Protein AF-0000000087622793 (afdb_homodimer)

Secondary structure (DSSP, 8-state):
-PPPPHHHHHHHHHHHHHHTT-EESSSSEEEEHHHHHHHHHHHSHHHHHH-S-HHHHHHHHHHHHH-S-SEE-HHHHHHHHHHHHHHH-GGG--/-PPPPHHHHHHHHHHHHHHTT-EESSSSEEEEHHHHHHHHHHHSHHHHHH-S-HHHHHHHHHHHHH-S-SEE-HHHHHHHHHHHHHHH-HHHH-

InterPro domains:
  IPR011992 EF-hand domain pair [SSF47473] (4-91)

Nearest PDB structures (foldseek):
  2wcb-assembly1_B  TM=7.790E-01  e=4.609E-05  Homo sapiens
  1b4c-assembly1_B  TM=7.983E-01  e=2.068E-04  Rattus norvegicus
  2lhl-assembly1_B  TM=7.958E-01  e=7.227E-04  Homo sapiens
  2rgi-assembly1_B  TM=7.782E-01  e=3.046E-03  Homo sapiens
  1nsh-assembly1_B  TM=6.934E-01  e=1.847E-03  Oryctolagus cuniculus

pLDDT: mean 91.22, std 9.71, range [45.41, 98.5]

Structure (mmCIF, N/CA/C/O backbone):
data_AF-0000000087622793-model_v1
#
loop_
_entity.id
_entity.type
_entity.pdbx_description
1 polymer 'Protein S100-A12-like'
#
loop_
_atom_site.group_PDB
_atom_site.id
_atom_site.type_symbol
_atom_site.label_atom_id
_atom_site.label_alt_id
_atom_site.label_comp_id
_atom_site.label_asym_id
_atom_site.label_entity_id
_atom_site.label_seq_id
_atom_site.pdbx_PDB_ins_code
_atom_site.Cartn_x
_atom_site.Cartn_y
_atom_site.Cartn_z
_atom_site.occupancy
_atom_site.B_iso_or_equiv
_atom_site.auth_seq_id
_atom_site.auth_comp_id
_atom_site.auth_asym_id
_atom_site.auth_atom_id
_atom_site.pdbx_PDB_model_num
ATOM 1 N N . MET A 1 1 ? 22.969 -1.517 7.645 1 46.41 1 MET A N 1
ATOM 2 C CA . MET A 1 1 ? 21.562 -1.281 7.336 1 46.41 1 MET A CA 1
ATOM 3 C C . MET A 1 1 ? 20.844 -0.69 8.539 1 46.41 1 MET A C 1
ATOM 5 O O . MET A 1 1 ? 20.953 -1.205 9.648 1 46.41 1 MET A O 1
ATOM 9 N N . GLY A 1 2 ? 20.656 0.654 8.625 1 65.75 2 GLY A N 1
ATOM 10 C CA . GLY A 1 2 ? 20.109 1.273 9.82 1 65.75 2 GLY A CA 1
ATOM 11 C C . GLY A 1 2 ? 18.859 0.6 10.328 1 65.75 2 GLY A C 1
ATOM 12 O O . GLY A 1 2 ? 18.281 -0.254 9.648 1 65.75 2 GLY A O 1
ATOM 13 N N . GLU A 1 3 ? 18.484 0.708 11.516 1 88.62 3 GLU A N 1
ATOM 14 C CA . GLU A 1 3 ? 17.281 0.131 12.109 1 88.62 3 GLU A CA 1
ATOM 15 C C . GLU A 1 3 ? 16.031 0.506 11.312 1 88.62 3 GLU A C 1
ATOM 17 O O . GLU A 1 3 ? 15.898 1.648 10.875 1 88.62 3 GLU A O 1
ATOM 22 N N . MET A 1 4 ? 15.312 -0.538 10.891 1 93.12 4 MET A N 1
ATOM 23 C CA . MET A 1 4 ? 14.078 -0.292 10.148 1 93.12 4 MET A CA 1
ATOM 24 C C . MET A 1 4 ? 13.094 0.509 10.984 1 93.12 4 MET A C 1
ATOM 26 O O . MET A 1 4 ? 12.938 0.26 12.18 1 93.12 4 MET A O 1
ATOM 30 N N . SER A 1 5 ? 12.508 1.558 10.383 1 96.62 5 SER A N 1
ATOM 31 C CA . SER A 1 5 ? 11.422 2.293 11.016 1 96.62 5 SER A CA 1
ATOM 32 C C . SER A 1 5 ? 10.18 1.424 11.156 1 96.62 5 SER A C 1
ATOM 34 O O . SER A 1 5 ? 10.102 0.338 10.578 1 96.62 5 SER A O 1
ATOM 36 N N . LYS A 1 6 ? 9.188 1.899 11.945 1 96.94 6 LYS A N 1
ATOM 37 C CA . LYS A 1 6 ? 7.914 1.193 12.07 1 96.94 6 LYS A CA 1
ATOM 38 C C . LYS A 1 6 ? 7.238 1.034 10.711 1 96.94 6 LYS A C 1
ATOM 40 O O . LYS A 1 6 ? 6.656 -0.013 10.422 1 96.94 6 LYS A O 1
ATOM 45 N N . LEU A 1 7 ? 7.375 2.053 9.883 1 98.19 7 LEU A N 1
ATOM 46 C CA . LEU A 1 7 ? 6.766 2.023 8.555 1 98.19 7 LEU A CA 1
ATOM 47 C C . LEU A 1 7 ? 7.449 0.989 7.668 1 98.19 7 LEU A C 1
ATOM 49 O O . LEU A 1 7 ? 6.777 0.188 7.012 1 98.19 7 LEU A O 1
ATOM 53 N N . GLU A 1 8 ? 8.727 0.904 7.676 1 97.62 8 GLU A N 1
ATOM 54 C CA . GLU A 1 8 ? 9.461 -0.097 6.91 1 97.62 8 GLU A CA 1
ATOM 55 C C . GLU A 1 8 ? 9.109 -1.51 7.367 1 97.62 8 GLU A C 1
ATOM 57 O O . GLU A 1 8 ? 8.906 -2.404 6.543 1 97.62 8 GLU A O 1
ATOM 62 N N . LYS A 1 9 ? 8.969 -1.671 8.641 1 97.75 9 LYS A N 1
ATOM 63 C CA . LYS A 1 9 ? 8.641 -2.99 9.172 1 97.75 9 LYS A CA 1
ATOM 64 C C . LYS A 1 9 ? 7.25 -3.436 8.742 1 97.75 9 LYS A C 1
ATOM 66 O O . LYS A 1 9 ? 7.051 -4.594 8.375 1 97.75 9 LYS A O 1
ATOM 71 N N . ALA A 1 10 ? 6.312 -2.531 8.836 1 98.06 10 ALA A N 1
ATOM 72 C CA . ALA A 1 10 ? 4.945 -2.854 8.43 1 98.06 10 ALA A CA 1
ATOM 73 C C . ALA A 1 10 ? 4.887 -3.225 6.953 1 98.06 10 ALA A C 1
ATOM 75 O O . ALA A 1 10 ? 4.246 -4.211 6.582 1 98.06 10 ALA A O 1
ATOM 76 N N . MET A 1 11 ? 5.629 -2.492 6.098 1 98.5 11 MET A N 1
ATOM 77 C CA . MET A 1 11 ? 5.605 -2.756 4.66 1 98.5 11 MET A CA 1
ATOM 78 C C . MET A 1 11 ? 6.402 -4.012 4.324 1 98.5 11 MET A C 1
ATOM 80 O O . MET A 1 11 ? 6.062 -4.734 3.387 1 98.5 11 MET A O 1
ATOM 84 N N . GLU A 1 12 ? 7.438 -4.301 5.102 1 97.69 12 GLU A N 1
ATOM 85 C CA . GLU A 1 12 ? 8.156 -5.559 4.926 1 97.69 12 GLU A CA 1
ATOM 86 C C . GLU A 1 12 ? 7.254 -6.758 5.191 1 97.69 12 GLU A C 1
ATOM 88 O O . GLU A 1 12 ? 7.359 -7.785 4.516 1 97.69 12 GLU A O 1
ATOM 93 N N . GLU A 1 13 ? 6.418 -6.629 6.188 1 98.06 13 GLU A N 1
ATOM 94 C CA . GLU A 1 13 ? 5.465 -7.703 6.453 1 98.06 13 GLU A CA 1
ATOM 95 C C . GLU A 1 13 ? 4.52 -7.906 5.273 1 98.06 13 GLU A C 1
ATOM 97 O O . GLU A 1 13 ? 4.211 -9.039 4.906 1 98.06 13 GLU A O 1
ATOM 102 N N . VAL A 1 14 ? 4.016 -6.828 4.664 1 98.25 14 VAL A N 1
ATOM 103 C CA . VAL A 1 14 ? 3.166 -6.914 3.479 1 98.25 14 VAL A CA 1
ATOM 104 C C . VAL A 1 14 ? 3.926 -7.602 2.348 1 98.25 14 VAL A C 1
ATOM 106 O O . VAL A 1 14 ? 3.385 -8.484 1.678 1 98.25 14 VAL A O 1
ATOM 109 N N . LEU A 1 15 ? 5.195 -7.277 2.174 1 97.44 15 LEU A N 1
ATOM 110 C CA . LEU A 1 15 ? 6.02 -7.91 1.151 1 97.44 15 LEU A CA 1
ATOM 111 C C . LEU A 1 15 ? 6.191 -9.398 1.436 1 97.44 15 LEU A C 1
ATOM 113 O O . LEU A 1 15 ? 6.141 -10.219 0.517 1 97.44 15 LEU A O 1
ATOM 117 N N . ASP A 1 16 ? 6.406 -9.727 2.691 1 96.75 16 ASP A N 1
ATOM 118 C CA . ASP A 1 16 ? 6.602 -11.125 3.061 1 96.75 16 ASP A CA 1
ATOM 119 C C . ASP A 1 16 ? 5.367 -11.961 2.729 1 96.75 16 ASP A C 1
ATOM 121 O O . ASP A 1 16 ? 5.484 -13.109 2.295 1 96.75 16 ASP A O 1
ATOM 125 N N . ILE A 1 17 ? 4.238 -11.422 2.918 1 97.31 17 ILE A N 1
ATOM 126 C CA . ILE A 1 17 ? 2.996 -12.109 2.59 1 97.31 17 ILE A CA 1
ATOM 127 C C . ILE A 1 17 ? 2.896 -12.297 1.077 1 97.31 17 ILE A C 1
ATOM 129 O O . ILE A 1 17 ? 2.523 -13.375 0.605 1 97.31 17 ILE A O 1
ATOM 133 N N . PHE A 1 18 ? 3.207 -11.266 0.292 1 96.31 18 PHE A N 1
ATOM 134 C CA . PHE A 1 18 ? 3.238 -11.352 -1.163 1 96.31 18 PHE A CA 1
ATOM 135 C C . PHE A 1 18 ? 4.223 -12.414 -1.626 1 96.31 18 PHE A C 1
ATOM 137 O O . PHE A 1 18 ? 3.91 -13.219 -2.508 1 96.31 18 PHE A O 1
ATOM 144 N N . LYS A 1 19 ? 5.43 -12.477 -0.987 1 94.06 19 LYS A N 1
ATOM 145 C CA . LYS A 1 19 ? 6.488 -13.414 -1.358 1 94.06 19 LYS A CA 1
ATOM 146 C C . LYS A 1 19 ? 6.012 -14.859 -1.23 1 94.06 19 LYS A C 1
ATOM 148 O O . LYS A 1 19 ? 6.414 -15.719 -2.016 1 94.06 19 LYS A O 1
ATOM 153 N N . GLN A 1 20 ? 5.176 -15.062 -0.311 1 94.56 20 GLN A N 1
ATOM 154 C CA . GLN A 1 20 ? 4.688 -16.406 -0.056 1 94.56 20 GLN A CA 1
ATOM 155 C C . GLN A 1 20 ? 3.734 -16.875 -1.156 1 94.56 20 GLN A C 1
ATOM 157 O O . GLN A 1 20 ? 3.439 -18.062 -1.273 1 94.56 20 GLN A O 1
ATOM 162 N N . LYS A 1 21 ? 3.307 -15.906 -1.865 1 92.69 21 LYS A N 1
ATOM 163 C CA . LYS A 1 21 ? 2.279 -16.219 -2.854 1 92.69 21 LYS A CA 1
ATOM 164 C C . LYS A 1 21 ? 2.771 -15.93 -4.27 1 92.69 21 LYS A C 1
ATOM 166 O O . LYS A 1 21 ? 1.987 -15.945 -5.219 1 92.69 21 LYS A O 1
ATOM 171 N N . VAL A 1 22 ? 3.969 -15.578 -4.434 1 87.31 22 VAL A N 1
ATOM 172 C CA . VAL A 1 22 ? 4.543 -15.172 -5.715 1 87.31 22 VAL A CA 1
ATOM 173 C C . VAL A 1 22 ? 4.637 -16.375 -6.645 1 87.31 22 VAL A C 1
ATOM 175 O O . VAL A 1 22 ? 4.906 -17.5 -6.195 1 87.31 22 VAL A O 1
ATOM 178 N N . TYR A 1 23 ? 4.234 -16.094 -7.781 1 79.62 23 TYR A N 1
ATOM 179 C CA . TYR A 1 23 ? 4.344 -16.984 -8.922 1 79.62 23 TYR A CA 1
ATOM 180 C C . TYR A 1 23 ? 5.121 -16.328 -10.062 1 79.62 23 TYR A C 1
ATOM 182 O O . TYR A 1 23 ? 5.004 -15.125 -10.289 1 79.62 23 TYR A O 1
ATOM 190 N N . THR A 1 24 ? 6.168 -17 -10.508 1 71.81 24 THR A N 1
ATOM 191 C CA . THR A 1 24 ? 6.918 -16.391 -11.602 1 71.81 24 THR A CA 1
ATOM 192 C C . THR A 1 24 ? 6.148 -16.516 -12.914 1 71.81 24 THR A C 1
ATOM 194 O O . THR A 1 24 ? 5.891 -17.625 -13.391 1 71.81 24 THR A O 1
ATOM 197 N N . CYS A 1 25 ? 5.449 -15.383 -13.383 1 67.81 25 CYS A N 1
ATOM 198 C CA . CYS A 1 25 ? 4.762 -15.367 -14.672 1 67.81 25 CYS A CA 1
ATOM 199 C C . CYS A 1 25 ? 5.688 -14.859 -15.773 1 67.81 25 CYS A C 1
ATOM 201 O O . CYS A 1 25 ? 5.75 -15.445 -16.859 1 67.81 25 CYS A O 1
ATOM 203 N N . THR A 1 26 ? 6.242 -13.695 -15.734 1 62.41 26 THR A N 1
ATOM 204 C CA . THR A 1 26 ? 7.051 -13.055 -16.766 1 62.41 26 THR A CA 1
ATOM 205 C C . THR A 1 26 ? 8.406 -12.633 -16.203 1 62.41 26 THR A C 1
ATOM 207 O O . THR A 1 26 ? 8.859 -11.508 -16.438 1 62.41 26 THR A O 1
ATOM 210 N N . GLN A 1 27 ? 9.016 -13.492 -15.578 1 65 27 GLN A N 1
ATOM 211 C CA . GLN A 1 27 ? 10.367 -13.242 -15.086 1 65 27 GLN A CA 1
ATOM 212 C C . GLN A 1 27 ? 10.352 -12.25 -13.93 1 65 27 GLN A C 1
ATOM 214 O O . GLN A 1 27 ? 11.375 -12.031 -13.273 1 65 27 GLN A O 1
ATOM 219 N N . SER A 1 28 ? 9.266 -11.672 -13.828 1 74.38 28 SER A N 1
ATOM 220 C CA . SER A 1 28 ? 9.164 -10.781 -12.68 1 74.38 28 SER A CA 1
ATOM 221 C C . SER A 1 28 ? 8.391 -11.43 -11.539 1 74.38 28 SER A C 1
ATOM 223 O O . SER A 1 28 ? 7.648 -12.391 -11.75 1 74.38 28 SER A O 1
ATOM 225 N N . LYS A 1 29 ? 8.672 -11.031 -10.367 1 84.88 29 LYS A N 1
ATOM 226 C CA . LYS A 1 29 ? 7.953 -11.516 -9.188 1 84.88 29 LYS A CA 1
ATOM 227 C C . LYS A 1 29 ? 6.504 -11.031 -9.203 1 84.88 29 LYS A C 1
ATOM 229 O O . LYS A 1 29 ? 6.238 -9.836 -9.07 1 84.88 29 LYS A O 1
ATOM 234 N N . THR A 1 30 ? 5.68 -11.969 -9.57 1 91.38 30 THR A N 1
ATOM 235 C CA . THR A 1 30 ? 4.258 -11.648 -9.664 1 91.38 30 THR A CA 1
ATOM 236 C C . THR A 1 30 ? 3.416 -12.688 -8.938 1 91.38 30 THR A C 1
ATOM 238 O O . THR A 1 30 ? 3.945 -13.672 -8.422 1 91.38 30 THR A O 1
ATOM 241 N N . MET A 1 31 ? 2.139 -12.367 -8.75 1 93 31 MET A N 1
ATOM 242 C CA . MET A 1 31 ? 1.102 -13.242 -8.219 1 93 31 MET A CA 1
ATOM 243 C C . MET A 1 31 ? -0.006 -13.461 -9.242 1 93 31 MET A C 1
ATOM 245 O O . MET A 1 31 ? -0.361 -12.547 -9.984 1 93 31 MET A O 1
ATOM 249 N N . ARG A 1 32 ? -0.471 -14.742 -9.289 1 92.62 32 ARG A N 1
ATOM 250 C CA . ARG A 1 32 ? -1.607 -14.992 -10.172 1 92.62 32 ARG A CA 1
ATOM 251 C C . ARG A 1 32 ? -2.85 -14.25 -9.688 1 92.62 32 ARG A C 1
ATOM 253 O O . ARG A 1 32 ? -3.092 -14.164 -8.484 1 92.62 32 ARG A O 1
ATOM 260 N N . LYS A 1 33 ? -3.58 -13.914 -10.656 1 93.5 33 LYS A N 1
ATOM 261 C CA . LYS A 1 33 ? -4.805 -13.172 -10.375 1 93.5 33 LYS A CA 1
ATOM 262 C C . LYS A 1 33 ? -5.738 -13.984 -9.477 1 93.5 33 LYS A C 1
ATOM 264 O O . LYS A 1 33 ? -6.375 -13.43 -8.578 1 93.5 33 LYS A O 1
ATOM 269 N N . LYS A 1 34 ? -5.875 -15.258 -9.711 1 93.06 34 LYS A N 1
ATOM 270 C CA . LYS A 1 34 ? -6.73 -16.109 -8.898 1 93.06 34 LYS A CA 1
ATOM 271 C C . LYS A 1 34 ? -6.277 -16.125 -7.438 1 93.06 34 LYS A C 1
ATOM 273 O O . LYS A 1 34 ? -7.109 -16.125 -6.527 1 93.06 34 LYS A O 1
ATOM 278 N N . GLU A 1 35 ? -4.996 -16.125 -7.238 1 94.94 35 GLU A N 1
ATOM 279 C CA . GLU A 1 35 ? -4.449 -16.062 -5.887 1 94.94 35 GLU A CA 1
ATOM 280 C C . GLU A 1 35 ? -4.75 -14.727 -5.227 1 94.94 35 GLU A C 1
ATOM 282 O O . GLU A 1 35 ? -5.047 -14.664 -4.031 1 94.94 35 GLU A O 1
ATOM 287 N N . LEU A 1 36 ? -4.641 -13.609 -5.988 1 96.12 36 LEU A N 1
ATOM 288 C CA . LEU A 1 36 ? -5.02 -12.305 -5.461 1 96.12 36 LEU A CA 1
ATOM 289 C C . LEU A 1 36 ? -6.492 -12.289 -5.055 1 96.12 36 LEU A C 1
ATOM 291 O O . LEU A 1 36 ? -6.832 -11.844 -3.959 1 96.12 36 LEU A O 1
ATOM 295 N N . ASP A 1 37 ? -7.324 -12.828 -5.879 1 95.56 37 ASP A N 1
ATOM 296 C CA . ASP A 1 37 ? -8.75 -12.883 -5.59 1 95.56 37 ASP A CA 1
ATOM 297 C C . ASP A 1 37 ? -9.023 -13.633 -4.285 1 95.56 37 ASP A C 1
ATOM 299 O O . ASP A 1 37 ? -9.758 -13.141 -3.426 1 95.56 37 ASP A O 1
ATOM 303 N N . ARG A 1 38 ? -8.398 -14.75 -4.141 1 95.5 38 ARG A N 1
ATOM 304 C CA . ARG A 1 38 ? -8.531 -15.531 -2.916 1 95.5 38 ARG A CA 1
ATOM 305 C C . ARG A 1 38 ? -8.039 -14.75 -1.705 1 95.5 38 ARG A C 1
ATOM 307 O O . ARG A 1 38 ? -8.695 -14.727 -0.664 1 95.5 38 ARG A O 1
ATOM 314 N N . THR A 1 39 ? -6.891 -14.086 -1.837 1 96.94 39 THR A N 1
ATOM 315 C CA . THR A 1 39 ? -6.309 -13.305 -0.753 1 96.94 39 THR A CA 1
ATOM 316 C C . THR A 1 39 ? -7.25 -12.188 -0.329 1 96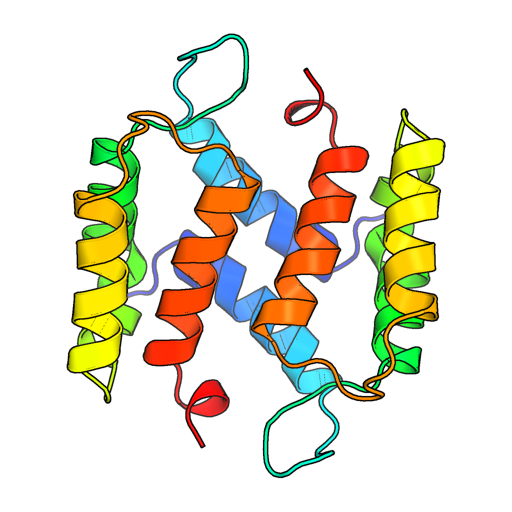.94 39 THR A C 1
ATOM 318 O O . THR A 1 39 ? -7.531 -12.016 0.86 1 96.94 39 THR A O 1
ATOM 321 N N . LEU A 1 40 ? -7.848 -11.453 -1.299 1 96.81 40 LEU A N 1
ATOM 322 C CA . LEU A 1 40 ? -8.75 -10.344 -0.999 1 96.81 40 LEU A CA 1
ATOM 323 C C . LEU A 1 40 ? -10.008 -10.844 -0.302 1 96.81 40 LEU A C 1
ATOM 325 O O . LEU A 1 40 ? -10.445 -10.258 0.692 1 96.81 40 LEU A O 1
ATOM 329 N N . ARG A 1 41 ? -10.508 -11.938 -0.699 1 95.31 41 ARG A N 1
ATOM 330 C CA . ARG A 1 41 ? -11.789 -12.43 -0.203 1 95.31 41 ARG A CA 1
ATOM 331 C C . ARG A 1 41 ? -11.625 -13.164 1.123 1 95.31 41 ARG A C 1
ATOM 333 O O . ARG A 1 41 ? -12.477 -13.07 2.004 1 95.31 41 ARG A O 1
ATOM 340 N N . GLU A 1 42 ? -10.484 -13.805 1.255 1 95.5 42 GLU A N 1
ATOM 341 C CA . GLU A 1 42 ? -10.328 -14.633 2.447 1 95.5 42 GLU A CA 1
ATOM 342 C C . GLU A 1 42 ? -9.555 -13.891 3.535 1 95.5 42 GLU A C 1
ATOM 344 O O . GLU A 1 42 ? -9.844 -14.055 4.723 1 95.5 42 GLU A O 1
ATOM 349 N N . GLU A 1 43 ? -8.602 -13.094 3.162 1 96.38 43 GLU A N 1
ATOM 350 C CA . GLU A 1 43 ? -7.727 -12.469 4.156 1 96.38 43 GLU A CA 1
ATOM 351 C C . GLU A 1 43 ? -8.164 -11.047 4.461 1 96.38 43 GLU A C 1
ATOM 353 O O . GLU A 1 43 ? -7.777 -10.477 5.488 1 96.38 43 GLU A O 1
ATOM 358 N N . LEU A 1 44 ? -8.969 -10.445 3.588 1 97 44 LEU A N 1
ATOM 359 C CA . LEU A 1 44 ? -9.445 -9.094 3.846 1 97 44 LEU A CA 1
ATOM 360 C C . LEU A 1 44 ? -10.961 -9.078 4.027 1 97 44 LEU A C 1
ATOM 362 O O . LEU A 1 44 ? -11.633 -8.125 3.623 1 97 44 LEU A O 1
ATOM 366 N N . ASP A 1 45 ? -11.477 -10.109 4.574 1 93.75 45 ASP A N 1
ATOM 367 C CA . ASP A 1 45 ? -12.914 -10.297 4.719 1 93.75 45 ASP A CA 1
ATOM 368 C C . ASP A 1 45 ? -13.516 -9.227 5.625 1 93.75 45 ASP A C 1
ATOM 370 O O . ASP A 1 45 ? -14.633 -8.758 5.387 1 93.75 45 ASP A O 1
ATOM 374 N N . ASN A 1 46 ? -12.836 -8.812 6.668 1 94.69 46 ASN A N 1
ATOM 375 C CA . ASN A 1 46 ? -13.336 -7.766 7.547 1 94.69 46 ASN A CA 1
ATOM 376 C C . ASN A 1 46 ? -13.594 -6.469 6.785 1 94.69 46 ASN A C 1
ATOM 378 O O . ASN A 1 46 ? -14.633 -5.832 6.969 1 94.69 46 ASN A O 1
ATOM 382 N N . TRP A 1 47 ? -12.695 -6.121 5.914 1 95.62 47 TRP A N 1
ATOM 383 C CA . TRP A 1 47 ? -12.852 -4.895 5.141 1 95.62 47 TRP A CA 1
ATOM 384 C C . TRP A 1 47 ? -13.953 -5.051 4.098 1 95.62 47 TRP A C 1
ATOM 386 O O . TRP A 1 47 ? -14.727 -4.117 3.857 1 95.62 47 TRP A O 1
ATOM 396 N N . LEU A 1 48 ? -14 -6.195 3.477 1 94.69 48 LEU A N 1
ATOM 397 C CA . LEU A 1 48 ? -15.016 -6.469 2.469 1 94.69 48 LEU A CA 1
ATOM 398 C C . LEU A 1 48 ? -16.422 -6.375 3.07 1 94.69 48 LEU A C 1
ATOM 400 O O . LEU A 1 48 ? -17.312 -5.777 2.475 1 94.69 48 LEU A O 1
ATOM 404 N N . GLN A 1 49 ? -16.594 -6.824 4.215 1 93.69 49 GLN A N 1
ATOM 405 C CA . GLN A 1 49 ? -17.891 -6.883 4.863 1 93.69 49 GLN A CA 1
ATOM 406 C C . GLN A 1 49 ? -18.297 -5.52 5.426 1 93.69 49 GLN A C 1
ATOM 408 O O . GLN A 1 49 ? -19.484 -5.199 5.516 1 93.69 49 GLN A O 1
ATOM 413 N N . ASN A 1 50 ? -17.312 -4.75 5.707 1 93.19 50 ASN A N 1
ATOM 414 C CA . ASN A 1 50 ? -17.594 -3.465 6.34 1 93.19 50 ASN A CA 1
ATOM 415 C C . ASN A 1 50 ? -17.609 -2.332 5.316 1 93.19 50 ASN A C 1
ATOM 417 O O . ASN A 1 50 ? -17.734 -1.163 5.684 1 93.19 50 ASN A O 1
ATOM 421 N N . CYS A 1 51 ? -17.422 -2.65 4.09 1 93.88 51 CYS A N 1
ATOM 422 C CA . CYS A 1 51 ? -17.516 -1.625 3.057 1 93.88 51 CYS A CA 1
ATOM 423 C C . CYS A 1 51 ? -18.938 -1.093 2.943 1 93.88 51 CYS A C 1
ATOM 425 O O . CYS A 1 51 ? -19.844 -1.83 2.574 1 93.88 51 CYS A O 1
ATOM 427 N N . LYS A 1 52 ? -19.109 0.155 3.225 1 91.31 52 LYS A N 1
ATOM 428 C CA . LYS A 1 52 ? -20.438 0.767 3.188 1 91.31 52 LYS A CA 1
ATOM 429 C C . LYS A 1 52 ? -20.906 0.985 1.75 1 91.31 52 LYS A C 1
ATOM 431 O O . LYS A 1 52 ? -22.094 0.881 1.456 1 91.31 52 LYS A O 1
ATOM 436 N N . ASP A 1 53 ? -20 1.37 0.925 1 93.31 53 ASP A N 1
ATOM 437 C CA . ASP A 1 53 ? -20.297 1.557 -0.493 1 93.31 53 ASP A CA 1
ATOM 438 C C . ASP A 1 53 ? -20.125 0.249 -1.265 1 93.31 53 ASP A C 1
ATOM 440 O O . ASP A 1 53 ? -19.078 -0.003 -1.849 1 93.31 53 ASP A O 1
ATOM 444 N N . LYS A 1 54 ? -21.203 -0.478 -1.291 1 92.88 54 LYS A N 1
ATOM 445 C CA . LYS A 1 54 ? -21.172 -1.798 -1.914 1 92.88 54 LYS A CA 1
ATOM 446 C C . LYS A 1 54 ? -20.844 -1.694 -3.4 1 92.88 54 LYS A C 1
ATOM 448 O O . LYS A 1 54 ? -20.203 -2.588 -3.969 1 92.88 54 LYS A O 1
ATOM 453 N N . THR A 1 55 ? -21.266 -0.646 -4.004 1 95.69 55 THR A N 1
ATOM 454 C CA . THR A 1 55 ? -20.953 -0.426 -5.414 1 95.69 55 THR A CA 1
ATOM 455 C C . THR A 1 55 ? -19.453 -0.28 -5.625 1 95.69 55 THR A C 1
ATOM 457 O O . THR A 1 55 ? -18.891 -0.871 -6.551 1 95.69 55 THR A O 1
ATOM 460 N N . LYS A 1 56 ? -18.828 0.479 -4.777 1 94.25 56 LYS A N 1
ATOM 461 C CA . LYS A 1 56 ? -17.375 0.635 -4.852 1 94.25 56 LYS A CA 1
ATOM 462 C C . LYS A 1 56 ? -16.672 -0.701 -4.645 1 94.25 56 LYS A C 1
ATOM 464 O O . LYS A 1 56 ? -15.742 -1.041 -5.383 1 94.25 56 LYS A O 1
ATOM 469 N N . ARG A 1 57 ? -17.094 -1.38 -3.621 1 96.12 57 ARG A N 1
ATOM 470 C CA . ARG A 1 57 ? -16.547 -2.703 -3.342 1 96.12 57 ARG A CA 1
ATOM 471 C C . ARG A 1 57 ? -16.641 -3.605 -4.57 1 96.12 57 ARG A C 1
ATOM 473 O O . ARG A 1 57 ? -15.641 -4.195 -4.992 1 96.12 57 ARG A O 1
ATOM 480 N N . ASP A 1 58 ? -17.891 -3.688 -5.152 1 95.81 58 ASP A N 1
ATOM 481 C CA . ASP A 1 58 ? -18.125 -4.559 -6.301 1 95.81 58 ASP A CA 1
ATOM 482 C C . ASP A 1 58 ? -17.281 -4.117 -7.5 1 95.81 58 ASP A C 1
ATOM 484 O O . ASP A 1 58 ? -16.812 -4.953 -8.281 1 95.81 58 ASP A O 1
ATOM 488 N N . ASN A 1 59 ? -17.062 -2.852 -7.652 1 96.75 59 ASN A N 1
ATOM 489 C CA . ASN A 1 59 ? -16.234 -2.328 -8.734 1 96.75 59 ASN A CA 1
ATOM 490 C C . ASN A 1 59 ? -14.773 -2.758 -8.594 1 96.75 59 ASN A C 1
ATOM 492 O O . ASN A 1 59 ? -14.125 -3.113 -9.578 1 96.75 59 ASN A O 1
ATOM 496 N N . ILE A 1 60 ? -14.258 -2.691 -7.391 1 96.44 60 ILE A N 1
ATOM 497 C CA . ILE A 1 60 ? -12.883 -3.121 -7.148 1 96.44 60 ILE A CA 1
ATOM 498 C C . ILE A 1 60 ? -12.719 -4.582 -7.566 1 96.44 60 ILE A C 1
ATOM 500 O O . ILE A 1 60 ? -11.766 -4.93 -8.273 1 96.44 60 ILE A O 1
ATOM 504 N N . LEU A 1 61 ? -13.656 -5.422 -7.172 1 95.44 61 LEU A N 1
ATOM 505 C CA . LEU A 1 61 ? -13.586 -6.852 -7.457 1 95.44 61 LEU A CA 1
ATOM 506 C C . LEU A 1 61 ? -13.812 -7.121 -8.945 1 95.44 61 LEU A C 1
ATOM 508 O O . LEU A 1 61 ? -13.164 -7.996 -9.523 1 95.44 61 LEU A O 1
ATOM 512 N N . ARG A 1 62 ? -14.664 -6.344 -9.555 1 95.62 62 ARG A N 1
ATOM 513 C CA . ARG A 1 62 ? -14.922 -6.484 -10.984 1 95.62 62 ARG A CA 1
ATOM 514 C C . ARG A 1 62 ? -13.688 -6.094 -11.805 1 95.62 62 ARG A C 1
ATOM 516 O O . ARG A 1 62 ? -13.359 -6.758 -12.789 1 95.62 62 ARG A O 1
ATOM 523 N N . GLU A 1 63 ? -13.07 -4.977 -11.375 1 95.31 63 GLU A N 1
ATOM 524 C CA . GLU A 1 63 ? -11.844 -4.551 -12.039 1 95.31 63 GLU A CA 1
ATOM 525 C C . GLU A 1 63 ? -10.789 -5.652 -12.016 1 95.31 63 GLU A C 1
ATOM 527 O O . GLU A 1 63 ? -10.078 -5.863 -13 1 95.31 63 GLU A O 1
ATOM 532 N N . LEU A 1 64 ? -10.75 -6.297 -10.875 1 93.31 64 LEU A N 1
ATOM 533 C CA . LEU A 1 64 ? -9.836 -7.426 -10.781 1 93.31 64 LEU A CA 1
ATOM 534 C C . LEU A 1 64 ? -10.234 -8.539 -11.742 1 93.31 64 LEU A C 1
ATOM 536 O O . LEU A 1 64 ? -9.406 -9.039 -12.5 1 93.31 64 LEU A O 1
ATOM 540 N N . ASP A 1 65 ? -11.477 -8.836 -11.797 1 91.56 65 ASP A N 1
ATOM 541 C CA . ASP A 1 65 ? -12 -9.898 -12.648 1 91.56 65 ASP A CA 1
ATOM 542 C C . ASP A 1 65 ? -11.789 -9.562 -14.125 1 91.56 65 ASP A C 1
ATOM 544 O O . ASP A 1 65 ? -11.508 -10.445 -14.938 1 91.56 65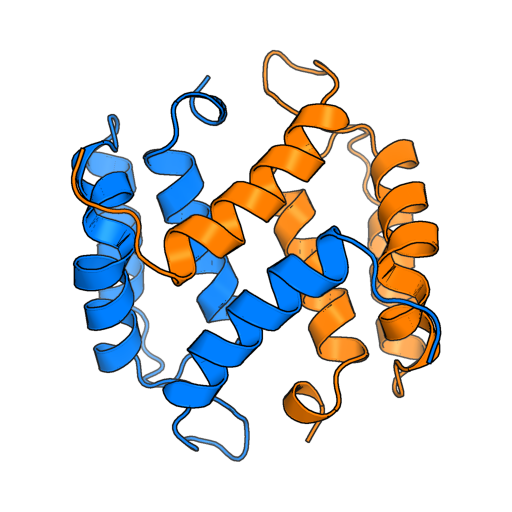 ASP A O 1
ATOM 548 N N . GLU A 1 66 ? -11.852 -8.367 -14.453 1 93.06 66 GLU A N 1
ATOM 549 C CA . GLU A 1 66 ? -11.828 -7.938 -15.852 1 93.06 66 GLU A CA 1
ATOM 550 C C . GLU A 1 66 ? -10.406 -7.637 -16.312 1 93.06 66 GLU A C 1
ATOM 552 O O . GLU A 1 66 ? -10.156 -7.441 -17.5 1 93.06 66 GLU A O 1
ATOM 557 N N . ASN A 1 67 ? -9.477 -7.562 -15.359 1 88.12 67 ASN A N 1
ATOM 558 C CA . ASN A 1 67 ? -8.086 -7.336 -15.742 1 88.12 67 ASN A CA 1
ATOM 559 C C . ASN A 1 67 ? -7.574 -8.422 -16.688 1 88.12 67 ASN A C 1
ATOM 561 O O . ASN A 1 67 ? -7.648 -9.609 -16.359 1 88.12 67 ASN A O 1
ATOM 565 N N . PRO A 1 68 ? -7.059 -8.039 -17.812 1 85.38 68 PRO A N 1
ATOM 566 C CA . PRO A 1 68 ? -6.676 -9.039 -18.797 1 85.38 68 PRO A CA 1
ATOM 567 C C . PRO A 1 68 ? -5.367 -9.75 -18.453 1 85.38 68 PRO A C 1
ATOM 569 O O . PRO A 1 68 ? -5.043 -10.781 -19.047 1 85.38 68 PRO A O 1
ATOM 572 N N . HIS A 1 69 ? -4.531 -9.195 -17.594 1 82.88 69 HIS A N 1
ATOM 573 C CA . HIS A 1 69 ? -3.266 -9.797 -17.172 1 82.88 69 HIS A CA 1
ATOM 574 C C . HIS A 1 69 ? -3.473 -10.789 -16.047 1 82.88 69 HIS A C 1
ATOM 576 O O . HIS A 1 69 ? -4.102 -10.461 -15.031 1 82.88 69 HIS A O 1
ATOM 582 N N . ASP A 1 70 ? -2.928 -11.93 -16.281 1 86.44 70 ASP A N 1
ATOM 583 C CA . ASP A 1 70 ? -3.137 -13 -15.312 1 86.44 70 ASP A CA 1
ATOM 584 C C . ASP A 1 70 ? -2.195 -12.852 -14.117 1 86.44 70 ASP A C 1
ATOM 586 O O . ASP A 1 70 ? -2.346 -13.547 -13.109 1 86.44 70 ASP A O 1
ATOM 590 N N . CYS A 1 71 ? -1.178 -12.016 -14.242 1 91.75 71 CYS A N 1
ATOM 591 C CA . CYS A 1 71 ? -0.184 -11.836 -13.195 1 91.75 71 CYS A CA 1
ATOM 592 C C . CYS A 1 71 ? -0.23 -10.414 -12.641 1 91.75 71 CYS A C 1
ATOM 594 O O . CYS A 1 71 ? -0.457 -9.461 -13.383 1 91.75 71 CYS A O 1
ATOM 596 N N . VAL A 1 72 ? -0.112 -10.32 -11.359 1 93.19 72 VAL A N 1
ATOM 597 C CA . VAL A 1 72 ? -0.115 -9.047 -10.641 1 93.19 72 VAL A CA 1
ATOM 598 C C . VAL A 1 72 ? 1.219 -8.859 -9.922 1 93.19 72 VAL A C 1
ATOM 600 O O . VAL A 1 72 ? 1.702 -9.773 -9.242 1 93.19 72 VAL A O 1
ATOM 603 N N . ASN A 1 73 ? 1.926 -7.738 -10.188 1 92.81 73 ASN A N 1
ATOM 604 C CA . ASN A 1 73 ? 3.16 -7.453 -9.469 1 92.81 73 ASN A CA 1
ATOM 605 C C . ASN A 1 73 ? 2.881 -6.859 -8.086 1 92.81 73 ASN A C 1
ATOM 607 O O . ASN A 1 73 ? 1.722 -6.688 -7.707 1 92.81 73 ASN A O 1
ATOM 611 N N . PHE A 1 74 ? 3.844 -6.562 -7.277 1 95.81 74 PHE A N 1
ATOM 612 C CA . PHE A 1 74 ? 3.682 -6.129 -5.895 1 95.81 74 PHE A CA 1
ATOM 613 C C . PHE A 1 74 ? 2.949 -4.797 -5.828 1 95.81 74 PHE A C 1
ATOM 615 O O . PHE A 1 74 ? 2.082 -4.602 -4.973 1 95.81 74 PHE A O 1
ATOM 622 N N . GLU A 1 75 ? 3.305 -3.85 -6.719 1 95.75 75 GLU A N 1
ATOM 623 C CA . GLU A 1 75 ? 2.65 -2.545 -6.711 1 95.75 75 GLU A CA 1
ATOM 624 C C . GLU A 1 75 ? 1.146 -2.682 -6.926 1 95.75 75 GLU A C 1
ATOM 626 O O . GLU A 1 75 ? 0.354 -2.029 -6.242 1 95.75 75 GLU A O 1
ATOM 631 N N . GLU A 1 76 ? 0.75 -3.551 -7.836 1 95.12 76 GLU A N 1
ATOM 632 C CA . GLU A 1 76 ? -0.668 -3.789 -8.094 1 95.12 76 GLU A CA 1
ATOM 633 C C . GLU A 1 76 ? -1.337 -4.461 -6.895 1 95.12 76 GLU A C 1
ATOM 635 O O . GLU A 1 76 ? -2.459 -4.109 -6.527 1 95.12 76 GLU A O 1
ATOM 640 N N . PHE A 1 77 ? -0.625 -5.43 -6.359 1 96.81 77 PHE A N 1
ATOM 641 C CA . PHE A 1 77 ? -1.124 -6.098 -5.168 1 96.81 77 PHE A CA 1
ATOM 642 C C . PHE A 1 77 ? -1.446 -5.09 -4.074 1 96.81 77 PHE A C 1
ATOM 644 O O . PHE A 1 77 ? -2.564 -5.062 -3.555 1 96.81 77 PHE A O 1
ATOM 651 N N . VAL A 1 78 ? -0.554 -4.234 -3.77 1 98.44 78 VAL A N 1
ATOM 652 C CA . VAL A 1 78 ? -0.729 -3.248 -2.707 1 98.44 78 VAL A CA 1
ATOM 653 C C . VAL A 1 78 ? -1.854 -2.285 -3.078 1 98.44 78 VAL A C 1
ATOM 655 O O . VAL A 1 78 ? -2.617 -1.851 -2.211 1 98.44 78 VAL A O 1
ATOM 658 N N . HIS A 1 79 ? -1.983 -1.964 -4.316 1 96.94 79 HIS A N 1
ATOM 659 C CA . HIS A 1 79 ? -3.037 -1.069 -4.781 1 96.94 79 HIS A CA 1
ATOM 660 C C . HIS A 1 79 ? -4.418 -1.637 -4.469 1 96.94 79 HIS A C 1
ATOM 662 O O . HIS A 1 79 ? -5.273 -0.936 -3.926 1 96.94 79 HIS A O 1
ATOM 668 N N . TYR A 1 80 ? -4.672 -2.875 -4.766 1 97.06 80 TYR A N 1
ATOM 669 C CA . TYR A 1 80 ? -5.965 -3.498 -4.512 1 97.06 80 TYR A CA 1
ATOM 670 C C . TYR A 1 80 ? -6.254 -3.572 -3.018 1 97.06 80 TYR A C 1
ATOM 672 O O . TYR A 1 80 ? -7.367 -3.279 -2.576 1 97.06 80 TYR A O 1
ATOM 680 N N . VAL A 1 81 ? -5.254 -3.977 -2.254 1 98.25 81 VAL A N 1
ATOM 681 C CA . VAL A 1 81 ? -5.41 -4.098 -0.809 1 98.25 81 VAL A CA 1
ATOM 682 C C . VAL A 1 81 ? -5.762 -2.736 -0.212 1 98.25 81 VAL A C 1
ATOM 684 O O . VAL A 1 81 ? -6.672 -2.633 0.616 1 98.25 81 VAL A O 1
ATOM 687 N N . THR A 1 82 ? -5.094 -1.661 -0.674 1 98.19 82 THR A N 1
ATOM 688 C CA . THR A 1 82 ? -5.309 -0.313 -0.161 1 98.19 82 THR A CA 1
ATOM 689 C C . THR A 1 82 ? -6.715 0.176 -0.491 1 98.19 82 THR A C 1
ATOM 691 O O . THR A 1 82 ? -7.383 0.783 0.35 1 98.19 82 THR A O 1
ATOM 694 N N . ARG A 1 83 ? -7.156 -0.094 -1.696 1 96.62 83 ARG A N 1
ATOM 695 C CA . ARG A 1 83 ? -8.492 0.335 -2.105 1 96.62 83 ARG A CA 1
ATOM 696 C C . ARG A 1 83 ? -9.562 -0.346 -1.267 1 96.62 83 ARG A C 1
ATOM 698 O O . ARG A 1 83 ? -10.555 0.282 -0.892 1 96.62 83 ARG A O 1
ATOM 705 N N . LEU A 1 84 ? -9.383 -1.58 -0.97 1 96.69 84 LEU A N 1
ATOM 706 C CA . LEU A 1 84 ? -10.352 -2.275 -0.128 1 96.69 84 LEU A CA 1
ATOM 707 C C . LEU A 1 84 ? -10.328 -1.725 1.294 1 96.69 84 LEU A C 1
ATOM 709 O O . LEU A 1 84 ? -11.383 -1.594 1.931 1 96.69 84 LEU A O 1
ATOM 713 N N . MET A 1 85 ? -9.133 -1.486 1.763 1 96.62 85 MET A N 1
ATOM 714 C CA . MET A 1 85 ? -9.039 -0.884 3.09 1 96.62 85 MET A CA 1
ATOM 715 C C . MET A 1 85 ? -9.773 0.448 3.137 1 96.62 85 MET A C 1
ATOM 717 O O . MET A 1 85 ? -10.484 0.735 4.102 1 96.62 85 MET A O 1
ATOM 721 N N . MET A 1 86 ? -9.586 1.263 2.088 1 94.88 86 MET A N 1
ATOM 722 C CA . MET A 1 86 ? -10.242 2.564 2.021 1 94.88 86 MET A CA 1
ATOM 723 C C . MET A 1 86 ? -11.758 2.412 2.053 1 94.88 86 MET A C 1
ATOM 725 O O . MET A 1 86 ? -12.461 3.242 2.637 1 94.88 86 MET A O 1
ATOM 729 N N . CYS A 1 87 ? -12.266 1.375 1.432 1 93 87 CYS A N 1
ATOM 730 C CA . CYS A 1 87 ? -13.703 1.12 1.367 1 93 87 CYS A CA 1
ATOM 731 C C . CYS A 1 87 ? -14.219 0.586 2.697 1 93 87 CYS A C 1
ATOM 733 O O . CYS A 1 87 ? -15.336 0.903 3.104 1 93 87 CYS A O 1
ATOM 735 N N . GLY A 1 88 ? -13.422 -0.048 3.418 1 91.5 88 GLY A N 1
ATOM 736 C CA . GLY A 1 88 ? -13.914 -0.797 4.562 1 91.5 88 GLY A CA 1
ATOM 737 C C . GLY A 1 88 ? -13.492 -0.198 5.891 1 91.5 88 GLY A C 1
ATOM 738 O O . GLY A 1 88 ? -13.961 -0.631 6.949 1 91.5 88 GLY A O 1
ATOM 739 N N . HIS A 1 89 ? -12.648 0.722 5.844 1 89.56 89 HIS A N 1
ATOM 740 C CA . HIS A 1 89 ? -12.164 1.269 7.105 1 89.56 89 HIS A CA 1
ATOM 741 C C . HIS A 1 89 ? -12.852 2.594 7.43 1 89.56 89 HIS A C 1
ATOM 743 O O . HIS A 1 89 ? -12.734 3.559 6.672 1 89.56 89 HIS A O 1
ATOM 749 N N . TYR A 1 90 ? -13.398 2.748 8.609 1 82.94 90 TYR A N 1
ATOM 750 C CA . TYR A 1 90 ? -14.234 3.873 9.008 1 82.94 90 TYR A CA 1
ATOM 751 C C . TYR A 1 90 ? -13.453 5.18 8.961 1 82.94 90 TYR A C 1
ATOM 753 O O . TYR A 1 90 ? -13.977 6.211 8.523 1 82.94 90 TYR A O 1
ATOM 761 N N . PHE A 1 91 ? -12.258 5.133 9.328 1 87.44 91 PHE A N 1
ATOM 762 C CA . PHE A 1 91 ? -11.43 6.336 9.375 1 87.44 91 PHE A CA 1
ATOM 763 C C . PHE A 1 91 ? -11.219 6.895 7.973 1 87.44 91 PHE A C 1
ATOM 765 O O . PHE A 1 91 ? -11.086 8.109 7.793 1 87.44 91 PHE A O 1
ATOM 772 N N . LEU A 1 92 ? -11.219 6.039 7.02 1 87.38 92 LEU A N 1
ATOM 773 C CA . LEU A 1 92 ? -10.852 6.441 5.668 1 87.38 92 LEU A CA 1
ATOM 774 C C . LEU A 1 92 ? -12.086 6.785 4.848 1 87.38 92 LEU A C 1
ATOM 776 O O . LEU A 1 92 ? -11.977 7.281 3.727 1 87.38 92 LEU A O 1
ATOM 780 N N . GLN A 1 93 ? -13.156 6.414 5.461 1 75.12 93 GLN A N 1
ATOM 781 C CA . GLN A 1 93 ? -14.406 6.758 4.785 1 75.12 93 GLN A CA 1
ATOM 782 C C . GLN A 1 93 ? -14.828 8.188 5.117 1 75.12 93 GLN A C 1
ATOM 784 O O . GLN A 1 93 ? -14.727 8.6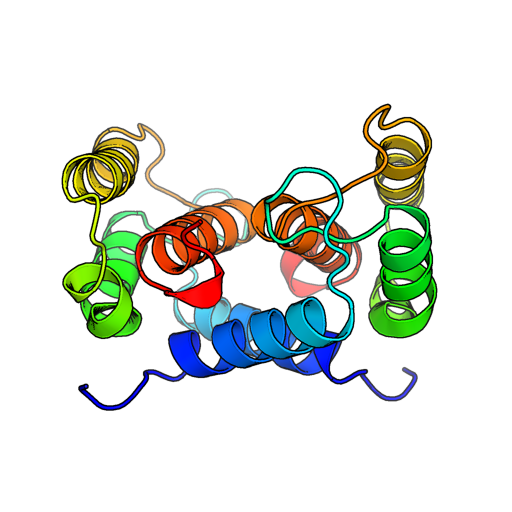25 6.266 1 75.12 93 GLN A O 1
ATOM 789 N N . LYS A 1 94 ? -14.609 9.375 4.711 1 56.34 94 LYS A N 1
ATOM 790 C CA . LYS A 1 94 ? -15.438 10.539 4.984 1 56.34 94 LYS A CA 1
ATOM 791 C C . LYS A 1 94 ? -16.875 10.32 4.492 1 56.34 94 LYS A C 1
ATOM 793 O O . LYS A 1 94 ? -17.094 9.555 3.553 1 56.34 94 LYS A O 1
ATOM 798 N N . MET B 1 1 ? -16.422 -8.883 14.75 1 45.41 1 MET B N 1
ATOM 799 C CA . MET B 1 1 ? -15.336 -8.523 13.844 1 45.41 1 MET B CA 1
ATOM 800 C C . MET B 1 1 ? -14.289 -9.633 13.789 1 45.41 1 MET B C 1
ATOM 802 O O . MET B 1 1 ? -13.82 -10.094 14.836 1 45.41 1 MET B O 1
ATOM 806 N N . GLY B 1 2 ? -14.336 -10.57 12.828 1 65.5 2 GLY B N 1
ATOM 807 C CA . GLY B 1 2 ? -13.469 -11.734 12.836 1 65.5 2 GLY B CA 1
ATOM 808 C C . GLY B 1 2 ? -12.008 -11.398 13.078 1 65.5 2 GLY B C 1
ATOM 809 O O . GLY B 1 2 ? -11.625 -10.227 13.047 1 65.5 2 GLY B O 1
ATOM 810 N N . GLU B 1 3 ? -11.195 -12.242 13.523 1 88.5 3 GLU B N 1
ATOM 811 C CA . GLU B 1 3 ? -9.773 -12.039 13.773 1 88.5 3 GLU B CA 1
ATOM 812 C C . GLU B 1 3 ? -9.062 -11.5 12.539 1 88.5 3 GLU B C 1
ATOM 814 O O . GLU B 1 3 ? -9.328 -11.945 11.422 1 88.5 3 GLU B O 1
ATOM 819 N N . MET B 1 4 ? -8.398 -10.344 12.727 1 93.12 4 MET B N 1
ATOM 820 C CA . MET B 1 4 ? -7.656 -9.75 11.617 1 93.12 4 MET B CA 1
ATOM 821 C C . MET B 1 4 ? -6.578 -10.711 11.117 1 93.12 4 MET B C 1
ATOM 823 O O . MET B 1 4 ? -5.902 -11.359 11.914 1 93.12 4 MET B O 1
ATOM 827 N N . SER B 1 5 ? -6.512 -10.891 9.789 1 96.62 5 SER B N 1
ATOM 828 C CA . SER B 1 5 ? -5.422 -11.641 9.18 1 96.62 5 SER B CA 1
ATOM 829 C C . SER B 1 5 ? -4.086 -10.922 9.359 1 96.62 5 SER B C 1
ATOM 831 O O . SER B 1 5 ? -4.055 -9.758 9.758 1 96.62 5 SER B O 1
ATOM 833 N N . LYS B 1 6 ? -2.965 -11.617 9.055 1 96.88 6 LYS B N 1
ATOM 834 C CA . LYS B 1 6 ? -1.646 -10.992 9.094 1 96.88 6 LYS B CA 1
ATOM 835 C C . LYS B 1 6 ? -1.574 -9.797 8.148 1 96.88 6 LYS B C 1
ATOM 837 O O . LYS B 1 6 ? -0.975 -8.773 8.484 1 96.88 6 LYS B O 1
ATOM 842 N N . LEU B 1 7 ? -2.236 -9.922 7.012 1 98.19 7 LEU B N 1
ATOM 843 C CA . LEU B 1 7 ? -2.234 -8.852 6.023 1 98.19 7 LEU B CA 1
ATOM 844 C C . LEU B 1 7 ? -3.016 -7.645 6.531 1 98.19 7 LEU B C 1
ATOM 846 O O . LEU B 1 7 ? -2.535 -6.508 6.449 1 98.19 7 LEU B O 1
ATOM 850 N N . GLU B 1 8 ? -4.141 -7.828 7.133 1 97.62 8 GLU B N 1
ATOM 851 C CA . GLU B 1 8 ? -4.922 -6.738 7.707 1 97.62 8 GLU B CA 1
ATOM 852 C C . GLU B 1 8 ? -4.156 -6.035 8.82 1 97.62 8 GLU B C 1
ATOM 854 O O . GLU B 1 8 ? -4.152 -4.805 8.898 1 97.62 8 GLU B O 1
ATOM 859 N N . LYS B 1 9 ? -3.465 -6.809 9.609 1 97.75 9 LYS B N 1
ATOM 860 C CA . LYS B 1 9 ? -2.707 -6.227 10.711 1 97.75 9 LYS B CA 1
ATOM 861 C C . LYS B 1 9 ? -1.563 -5.359 10.195 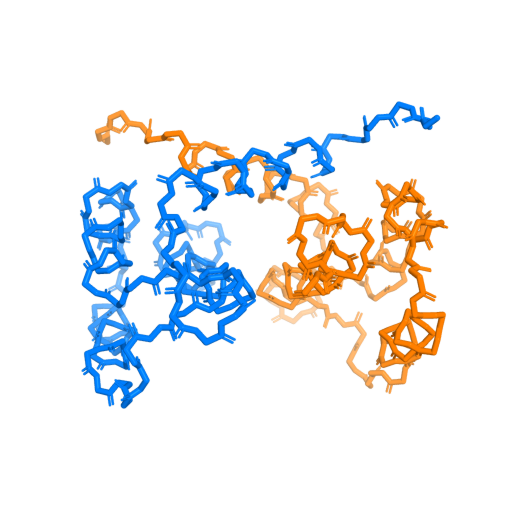1 97.75 9 LYS B C 1
ATOM 863 O O . LYS B 1 9 ? -1.318 -4.27 10.727 1 97.75 9 LYS B O 1
ATOM 868 N N . ALA B 1 10 ? -0.86 -5.867 9.227 1 98 10 ALA B N 1
ATOM 869 C CA . ALA B 1 10 ? 0.249 -5.109 8.656 1 98 10 ALA B CA 1
ATOM 870 C C . ALA B 1 10 ? -0.242 -3.797 8.047 1 98 10 ALA B C 1
ATOM 872 O O . ALA B 1 10 ? 0.358 -2.742 8.266 1 98 10 ALA B O 1
ATOM 873 N N . MET B 1 11 ? -1.398 -3.834 7.348 1 98.5 11 MET B N 1
ATOM 874 C CA . MET B 1 11 ? -1.926 -2.633 6.703 1 98.5 11 MET B CA 1
ATOM 875 C C . MET B 1 11 ? -2.537 -1.689 7.734 1 98.5 11 MET B C 1
ATOM 877 O O . MET B 1 11 ? -2.492 -0.469 7.566 1 98.5 11 MET B O 1
ATOM 881 N N . GLU B 1 12 ? -3.076 -2.223 8.812 1 97.62 12 GLU B N 1
ATOM 882 C CA . GLU B 1 12 ? -3.559 -1.378 9.898 1 97.62 12 GLU B CA 1
ATOM 883 C C . GLU B 1 12 ? -2.42 -0.582 10.531 1 97.62 12 GLU B C 1
ATOM 885 O O . GLU B 1 12 ? -2.602 0.574 10.914 1 97.62 12 GLU B O 1
ATOM 890 N N . GLU B 1 13 ? -1.279 -1.214 10.656 1 98.06 13 GLU B N 1
ATOM 891 C CA . GLU B 1 13 ? -0.122 -0.491 11.18 1 98.06 13 GLU B CA 1
ATOM 892 C C . GLU B 1 13 ? 0.269 0.661 10.258 1 98.06 13 GLU B C 1
ATOM 894 O O . GLU B 1 13 ? 0.604 1.751 10.727 1 98.06 13 GLU B O 1
ATOM 899 N N . VAL B 1 14 ? 0.252 0.446 8.938 1 98.25 14 VAL B N 1
ATOM 900 C CA . VAL B 1 14 ? 0.53 1.503 7.973 1 98.25 14 VAL B CA 1
ATOM 901 C C . VAL B 1 14 ? -0.487 2.631 8.133 1 98.25 14 VAL B C 1
ATOM 903 O O . VAL B 1 14 ? -0.119 3.809 8.156 1 98.25 14 VAL B O 1
ATOM 906 N N . LEU B 1 15 ? -1.746 2.297 8.344 1 97.38 15 LEU B N 1
ATOM 907 C CA . LEU B 1 15 ? -2.787 3.297 8.555 1 97.38 15 LEU B CA 1
ATOM 908 C C . LEU B 1 15 ? -2.541 4.074 9.844 1 97.38 15 LEU B C 1
ATOM 910 O O . LEU B 1 15 ? -2.73 5.289 9.891 1 97.38 15 LEU B O 1
ATOM 914 N N . ASP B 1 16 ? -2.146 3.365 10.875 1 96.75 16 ASP B N 1
ATOM 915 C CA . ASP B 1 16 ? -1.906 4.016 12.156 1 96.75 16 ASP B CA 1
ATOM 916 C C . ASP B 1 16 ? -0.79 5.051 12.047 1 96.75 16 ASP B C 1
ATOM 918 O O . ASP B 1 16 ? -0.862 6.117 12.664 1 96.75 16 ASP B O 1
ATOM 922 N N . ILE B 1 17 ? 0.188 4.77 11.297 1 97.31 17 ILE B N 1
ATOM 923 C CA . ILE B 1 17 ? 1.285 5.707 11.078 1 97.31 17 ILE B CA 1
ATOM 924 C C . ILE B 1 17 ? 0.779 6.926 10.312 1 97.31 17 ILE B C 1
ATOM 926 O O . ILE B 1 17 ? 1.113 8.062 10.656 1 97.31 17 ILE B O 1
ATOM 930 N N . PHE B 1 18 ? -0.014 6.715 9.273 1 96.38 18 PHE B N 1
ATOM 931 C CA . PHE B 1 18 ? -0.633 7.797 8.516 1 96.38 18 PHE B CA 1
ATOM 932 C C . PHE B 1 18 ? -1.505 8.656 9.422 1 96.38 18 PHE B C 1
ATOM 934 O O . PHE B 1 18 ? -1.441 9.891 9.367 1 96.38 18 PHE B O 1
ATOM 941 N N . LYS B 1 19 ? -2.303 8.023 10.328 1 94.06 19 LYS B N 1
ATOM 942 C CA . LYS B 1 19 ? -3.225 8.719 11.219 1 94.06 19 LYS B CA 1
ATOM 943 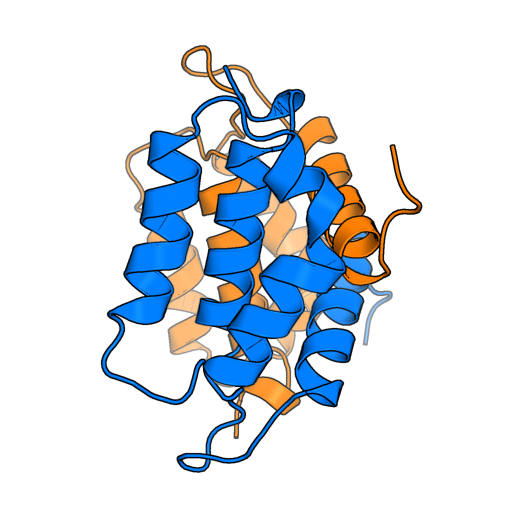C C . LYS B 1 19 ? -2.482 9.695 12.125 1 94.06 19 LYS B C 1
ATOM 945 O O . LYS B 1 19 ? -3.004 10.766 12.453 1 94.06 19 LYS B O 1
ATOM 950 N N . GLN B 1 20 ? -1.312 9.352 12.445 1 94.69 20 GLN B N 1
ATOM 951 C CA . GLN B 1 20 ? -0.52 10.18 13.344 1 94.69 20 GLN B CA 1
ATOM 952 C C . GLN B 1 20 ? -0.042 11.453 12.641 1 94.69 20 GLN B C 1
ATOM 954 O O . GLN B 1 20 ? 0.396 12.398 13.297 1 94.69 20 GLN B O 1
ATOM 959 N N . LYS B 1 21 ? -0.143 11.375 11.375 1 92.69 21 LYS B N 1
ATOM 960 C CA . LYS B 1 21 ? 0.417 12.484 10.609 1 92.69 21 LYS B CA 1
ATOM 961 C C . LYS B 1 21 ? -0.665 13.195 9.797 1 92.69 21 LYS B C 1
ATOM 963 O O . LYS B 1 21 ? -0.361 14.016 8.938 1 92.69 21 LYS B O 1
ATOM 968 N N . VAL B 1 22 ? -1.869 12.836 9.969 1 87.25 22 VAL B N 1
ATOM 969 C CA . VAL B 1 22 ? -2.99 13.352 9.188 1 87.25 22 VAL B CA 1
ATOM 970 C C . VAL B 1 22 ? -3.242 14.812 9.547 1 87.25 22 VAL B C 1
ATOM 972 O O . VAL B 1 22 ? -3.096 15.211 10.711 1 87.25 22 VAL B O 1
ATOM 975 N N . TYR B 1 23 ? -3.436 15.492 8.547 1 79.56 23 TYR B N 1
ATOM 976 C CA . TYR B 1 23 ? -3.848 16.891 8.578 1 79.56 23 TYR B CA 1
ATOM 977 C C . TYR B 1 23 ? -5.137 17.094 7.789 1 79.56 23 TYR B C 1
ATOM 979 O O . TYR B 1 23 ? -5.359 16.438 6.77 1 79.56 23 TYR B O 1
ATOM 987 N N . THR B 1 24 ? -6.094 17.734 8.43 1 71.38 24 THR B N 1
ATOM 988 C CA . THR B 1 24 ? -7.332 17.969 7.691 1 71.38 24 THR B CA 1
ATOM 989 C C . THR B 1 24 ? -7.16 19.125 6.703 1 71.38 24 THR B C 1
ATOM 991 O O . THR B 1 24 ? -6.902 20.266 7.102 1 71.38 24 THR B O 1
ATOM 994 N N . CYS B 1 25 ? -6.961 18.828 5.344 1 67.81 25 CYS B N 1
ATOM 995 C CA . CYS B 1 25 ? -6.879 19.859 4.309 1 67.81 25 CYS B CA 1
ATOM 996 C C . CYS B 1 25 ? -8.25 20.109 3.686 1 67.81 25 CYS B C 1
ATOM 998 O O . CYS B 1 25 ? -8.648 21.25 3.506 1 67.81 25 CYS B O 1
ATOM 1000 N N . THR B 1 26 ? -8.969 19.188 3.133 1 62.38 26 THR B N 1
ATOM 1001 C CA . THR B 1 26 ? -10.234 19.312 2.414 1 62.38 26 THR B CA 1
ATOM 1002 C C . THR B 1 26 ? -11.289 18.375 2.994 1 62.38 26 THR B C 1
ATOM 1004 O O . THR B 1 26 ? -11.984 17.688 2.252 1 62.38 26 THR B O 1
ATOM 1007 N N . GLN B 1 27 ? -11.406 18.406 4.203 1 64.94 27 GLN B N 1
ATOM 1008 C CA . GLN B 1 27 ? -12.445 17.625 4.871 1 64.94 27 GLN B CA 1
ATOM 1009 C C . GLN B 1 27 ? -12.148 16.125 4.801 1 64.94 27 GLN B C 1
ATOM 1011 O O . GLN B 1 27 ? -12.883 15.32 5.371 1 64.94 27 GLN B O 1
ATOM 1016 N N . SER B 1 28 ? -11.203 15.906 4.047 1 74.81 28 SER B N 1
ATOM 1017 C CA . SER B 1 28 ? -10.812 14.5 4.02 1 74.81 28 SER B CA 1
ATOM 1018 C C . SER B 1 28 ? -9.531 14.266 4.809 1 74.81 28 SER B C 1
ATOM 1020 O O . SER B 1 28 ? -8.773 15.211 5.062 1 74.81 28 SER B O 1
ATOM 1022 N N . LYS B 1 29 ? -9.367 13.109 5.309 1 85 29 LYS B N 1
ATOM 1023 C CA . LYS B 1 29 ? -8.156 12.727 6.02 1 85 29 LYS B CA 1
ATOM 1024 C C . LYS B 1 29 ? -6.957 12.664 5.07 1 85 29 LYS B C 1
ATOM 1026 O O . LYS B 1 29 ? -6.895 11.797 4.195 1 85 29 LYS B O 1
ATOM 1031 N N . THR B 1 30 ? -6.184 13.719 5.176 1 91.5 30 THR B N 1
ATOM 1032 C CA . THR B 1 30 ? -5.0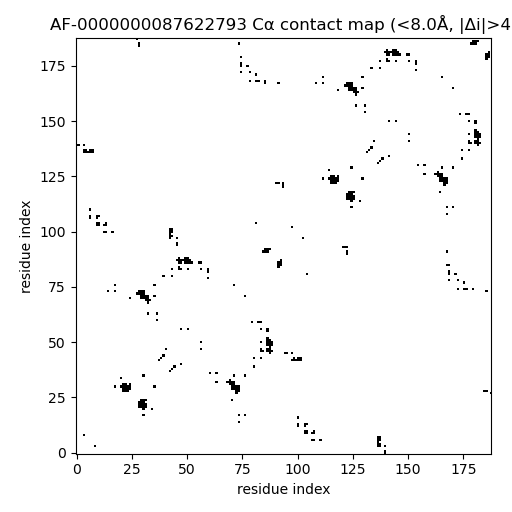23 13.82 4.301 1 91.5 30 THR B CA 1
ATOM 1033 C C . THR B 1 30 ? -3.77 14.156 5.102 1 91.5 30 THR B C 1
ATOM 1035 O O . THR B 1 30 ? -3.834 14.328 6.32 1 91.5 30 THR B O 1
ATOM 1038 N N . MET B 1 31 ? -2.609 14.094 4.438 1 93.06 31 MET B N 1
ATOM 1039 C CA . MET B 1 31 ? -1.301 14.5 4.938 1 93.06 31 MET B CA 1
ATOM 1040 C C . MET B 1 31 ? -0.695 15.586 4.055 1 93.06 31 MET B C 1
ATOM 1042 O O . MET B 1 31 ? -0.849 15.555 2.834 1 93.06 31 MET B O 1
ATOM 1046 N N . ARG B 1 32 ? -0.085 16.578 4.738 1 92.31 32 ARG B N 1
ATOM 1047 C CA . ARG B 1 32 ? 0.611 17.578 3.947 1 92.31 32 ARG B CA 1
ATOM 1048 C C . ARG B 1 32 ? 1.784 16.969 3.189 1 92.31 32 ARG B C 1
ATOM 1050 O O . ARG B 1 32 ? 2.482 16.094 3.713 1 92.31 32 ARG B O 1
ATOM 1057 N N . LYS B 1 33 ? 1.987 17.562 2.096 1 93.5 33 LYS B N 1
ATOM 1058 C CA . LYS B 1 33 ? 3.059 17.078 1.226 1 93.5 33 LYS B CA 1
ATOM 1059 C C . LYS B 1 33 ? 4.414 17.172 1.926 1 93.5 33 LYS B C 1
ATOM 1061 O O . LYS B 1 33 ? 5.246 16.266 1.786 1 93.5 33 LYS B O 1
ATOM 1066 N N . LYS B 1 34 ? 4.676 18.219 2.637 1 93.06 34 LYS B N 1
ATOM 1067 C CA . LYS B 1 34 ? 5.934 18.391 3.357 1 93.06 34 LYS B CA 1
ATOM 1068 C C . LYS B 1 34 ? 6.133 17.266 4.375 1 93.06 34 LYS B C 1
ATOM 1070 O O . LYS B 1 34 ? 7.25 16.781 4.555 1 93.06 34 LYS B O 1
ATOM 1075 N N . GLU B 1 35 ? 5.078 16.891 5.027 1 94.94 35 GLU B N 1
ATOM 1076 C CA . GLU B 1 35 ? 5.141 15.781 5.984 1 94.94 35 GLU B CA 1
ATOM 1077 C C . GLU B 1 35 ? 5.43 14.461 5.281 1 94.94 35 GLU B C 1
ATOM 1079 O O . GLU B 1 35 ? 6.172 13.625 5.805 1 94.94 35 GLU B O 1
ATOM 1084 N N . LEU B 1 36 ? 4.797 14.219 4.105 1 96.12 36 LEU B N 1
ATOM 1085 C CA . LEU B 1 36 ? 5.109 13.031 3.324 1 96.12 36 LEU B CA 1
ATOM 1086 C C . LEU B 1 36 ? 6.586 13.008 2.936 1 96.12 36 LEU B C 1
ATOM 1088 O O . LEU B 1 36 ? 7.258 11.984 3.104 1 96.12 36 LEU B O 1
ATOM 1092 N N . ASP B 1 37 ? 7.09 14.117 2.488 1 95.56 37 ASP B N 1
ATOM 1093 C CA . ASP B 1 37 ? 8.492 14.219 2.102 1 95.56 37 ASP B CA 1
ATOM 1094 C C . ASP B 1 37 ? 9.414 13.852 3.264 1 95.56 37 ASP B C 1
ATOM 1096 O O . ASP B 1 37 ? 10.336 13.047 3.104 1 95.56 37 ASP B O 1
ATOM 1100 N N . ARG B 1 38 ? 9.133 14.383 4.398 1 95.5 38 ARG B N 1
ATOM 1101 C CA . ARG B 1 38 ? 9.906 14.07 5.598 1 95.5 38 ARG B CA 1
ATOM 1102 C C . ARG B 1 38 ? 9.82 12.586 5.941 1 95.5 38 ARG B C 1
ATOM 1104 O O . ARG B 1 38 ? 10.828 11.953 6.246 1 95.5 38 ARG B O 1
ATOM 1111 N N . THR B 1 39 ? 8.617 12.023 5.875 1 96.94 39 THR B N 1
ATOM 1112 C CA . THR B 1 39 ? 8.406 10.617 6.18 1 96.94 39 THR B CA 1
ATOM 1113 C C . THR B 1 39 ? 9.203 9.727 5.234 1 96.94 39 THR B C 1
ATOM 1115 O O . THR B 1 39 ? 9.914 8.82 5.676 1 96.94 39 THR B O 1
ATOM 1118 N N . LEU B 1 40 ? 9.188 10.031 3.914 1 96.88 40 LEU B N 1
ATOM 1119 C CA . LEU B 1 40 ? 9.906 9.234 2.926 1 96.88 40 LEU B CA 1
ATOM 1120 C C . LEU B 1 40 ? 11.414 9.312 3.152 1 96.88 40 LEU B C 1
ATOM 1122 O O . LEU B 1 40 ? 12.102 8.289 3.125 1 96.88 40 LEU B O 1
ATOM 1126 N N . ARG B 1 41 ? 11.906 10.43 3.484 1 95.31 41 ARG B N 1
ATOM 1127 C CA . ARG B 1 41 ? 13.344 10.648 3.576 1 95.31 41 ARG B CA 1
ATOM 1128 C C . ARG B 1 41 ? 13.883 10.18 4.922 1 95.31 41 ARG B C 1
ATOM 1130 O O . ARG B 1 41 ? 15 9.648 4.996 1 95.31 41 ARG B O 1
ATOM 1137 N N . GLU B 1 42 ? 13.055 10.32 5.926 1 95.62 42 GLU B N 1
ATOM 1138 C CA . GLU B 1 42 ? 13.57 10.008 7.254 1 95.62 42 GLU B CA 1
ATOM 1139 C C . GLU B 1 42 ? 13.195 8.578 7.664 1 95.62 42 GLU B C 1
ATOM 1141 O O . GLU B 1 42 ? 13.977 7.902 8.336 1 95.62 42 GLU B O 1
ATOM 1146 N N . GLU B 1 43 ? 12.031 8.125 7.289 1 96.44 43 GLU B N 1
ATOM 1147 C CA . GLU B 1 43 ? 11.555 6.832 7.781 1 96.44 43 GLU B CA 1
ATOM 1148 C C . GLU B 1 43 ? 11.805 5.727 6.758 1 96.44 43 GLU B C 1
ATOM 1150 O O . GLU B 1 43 ? 11.781 4.543 7.094 1 96.44 43 GLU B O 1
ATOM 1155 N N . LEU B 1 44 ? 12.055 6.102 5.508 1 97 44 LEU B N 1
ATOM 1156 C CA . LEU B 1 44 ? 12.344 5.09 4.496 1 97 44 LEU B CA 1
ATOM 1157 C C . LEU B 1 44 ? 13.758 5.238 3.963 1 97 44 LEU B C 1
ATOM 1159 O O . LEU B 1 44 ? 14.016 5.004 2.779 1 97 44 LEU B O 1
ATOM 1163 N N . ASP B 1 45 ? 14.625 5.648 4.789 1 93.94 45 ASP B N 1
ATOM 1164 C CA . ASP B 1 45 ? 16 5.945 4.406 1 93.94 45 ASP B CA 1
ATOM 1165 C C . ASP B 1 45 ? 16.719 4.688 3.92 1 93.94 45 ASP B C 1
ATOM 1167 O O . ASP B 1 45 ? 17.516 4.746 2.984 1 93.94 45 ASP B O 1
ATOM 1171 N N . ASN B 1 46 ? 16.469 3.539 4.492 1 94.75 46 ASN B N 1
ATOM 1172 C CA . ASN B 1 46 ? 17.094 2.297 4.043 1 94.75 46 ASN B CA 1
ATOM 1173 C C . ASN B 1 46 ? 16.75 2 2.586 1 94.75 46 ASN B C 1
ATOM 1175 O O . ASN B 1 46 ? 17.641 1.642 1.803 1 94.75 46 ASN B O 1
ATOM 1179 N N . TRP B 1 47 ? 15.523 2.199 2.225 1 95.69 47 TRP B N 1
ATOM 1180 C CA . TRP B 1 47 ? 15.109 1.942 0.849 1 95.69 47 TRP B CA 1
ATOM 1181 C C . TRP B 1 47 ? 15.688 2.992 -0.097 1 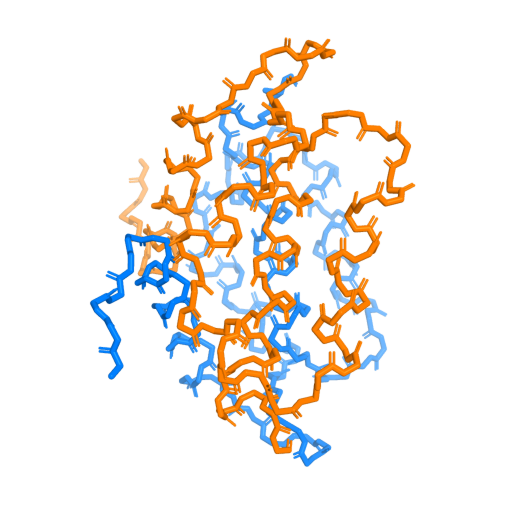95.69 47 TRP B C 1
ATOM 1183 O O . TRP B 1 47 ? 16.094 2.67 -1.213 1 95.69 47 TRP B O 1
ATOM 1193 N N . LEU B 1 48 ? 15.672 4.227 0.343 1 94.75 48 LEU B N 1
ATOM 1194 C CA . LEU B 1 48 ? 16.203 5.32 -0.464 1 94.75 48 LEU B CA 1
ATOM 1195 C C . LEU B 1 48 ? 17.688 5.09 -0.772 1 94.75 48 LEU B C 1
ATOM 1197 O O . LEU B 1 48 ? 18.125 5.273 -1.911 1 94.75 48 LEU B O 1
ATOM 1201 N N . GLN B 1 49 ? 18.406 4.605 0.123 1 93.69 49 GLN B N 1
ATOM 1202 C CA . GLN B 1 49 ? 19.844 4.426 -0.013 1 93.69 49 GLN B CA 1
ATOM 1203 C C . GLN B 1 49 ? 20.172 3.176 -0.825 1 93.69 49 GLN B C 1
ATOM 1205 O O . GLN B 1 49 ? 21.203 3.117 -1.494 1 93.69 49 GLN B O 1
ATOM 1210 N N . ASN B 1 50 ? 19.281 2.279 -0.799 1 93.12 50 ASN B N 1
ATOM 1211 C CA . ASN B 1 50 ? 19.531 1.009 -1.468 1 93.12 50 ASN B CA 1
ATOM 1212 C C . ASN B 1 50 ? 18.922 0.971 -2.861 1 93.12 50 ASN B C 1
ATOM 1214 O O . ASN B 1 50 ? 18.969 -0.055 -3.543 1 93.12 50 ASN B O 1
ATOM 1218 N N . CYS B 1 51 ? 18.297 2.02 -3.262 1 93.88 51 CYS B N 1
ATOM 1219 C CA . CYS B 1 51 ? 17.75 2.078 -4.613 1 93.88 51 CYS B CA 1
ATOM 1220 C C . CYS B 1 51 ? 18.859 2.064 -5.652 1 93.88 51 CYS B C 1
ATOM 1222 O O . CYS B 1 51 ? 19.672 2.998 -5.723 1 93.88 51 CYS B O 1
ATOM 1224 N N . LYS B 1 52 ? 18.906 1.056 -6.449 1 91.31 52 LYS B N 1
ATOM 1225 C CA . LYS B 1 52 ? 19.953 0.913 -7.457 1 91.31 52 LYS B CA 1
ATOM 1226 C C . LYS B 1 52 ? 19.734 1.874 -8.625 1 91.31 52 LYS B C 1
ATOM 1228 O O . LYS B 1 52 ? 20.688 2.373 -9.211 1 91.31 52 LYS B O 1
ATOM 1233 N N . ASP B 1 53 ? 18.516 2.023 -9 1 93.38 53 ASP B N 1
ATOM 1234 C CA . ASP B 1 53 ? 18.156 2.963 -10.055 1 93.38 53 ASP B CA 1
ATOM 1235 C C . ASP B 1 53 ? 17.922 4.363 -9.492 1 93.38 53 ASP B C 1
ATOM 1237 O O . ASP B 1 53 ? 16.781 4.746 -9.203 1 93.38 53 ASP B O 1
ATOM 1241 N N . LYS B 1 54 ? 19 5.082 -9.422 1 92.81 54 LYS B N 1
ATOM 1242 C CA . LYS B 1 54 ? 18.953 6.41 -8.812 1 92.81 54 LYS B CA 1
ATOM 1243 C C . LYS B 1 54 ? 18.031 7.336 -9.594 1 92.81 54 LYS B C 1
ATOM 1245 O O . LYS B 1 54 ? 17.391 8.227 -9.023 1 92.81 54 LYS B O 1
ATOM 1250 N N . THR B 1 55 ? 17.953 7.141 -10.859 1 95.69 55 THR B N 1
ATOM 1251 C CA . THR B 1 55 ? 17.047 7.938 -11.695 1 95.69 55 THR B CA 1
ATOM 1252 C C . THR B 1 55 ? 15.602 7.707 -11.289 1 95.69 55 THR B C 1
ATOM 1254 O O . THR B 1 55 ? 14.828 8.656 -11.164 1 95.69 55 THR B O 1
ATOM 1257 N N . LYS B 1 56 ? 15.258 6.473 -11.094 1 94.25 56 LYS B N 1
ATOM 1258 C CA . LYS B 1 56 ? 13.914 6.148 -10.641 1 94.25 56 LYS B CA 1
ATOM 1259 C C . LYS B 1 56 ? 13.617 6.77 -9.281 1 94.25 56 LYS B C 1
ATOM 1261 O O . LYS B 1 56 ? 12.555 7.355 -9.078 1 94.25 56 LYS B O 1
ATOM 1266 N N . ARG B 1 57 ? 14.539 6.574 -8.391 1 96.19 57 ARG B N 1
ATOM 1267 C CA . ARG B 1 57 ? 14.414 7.172 -7.07 1 96.19 57 ARG B CA 1
ATOM 1268 C C . ARG B 1 57 ? 14.164 8.672 -7.168 1 96.19 57 ARG B C 1
ATOM 1270 O O . ARG B 1 57 ? 13.211 9.188 -6.578 1 96.19 57 ARG B O 1
ATOM 1277 N N . ASP B 1 58 ? 15.062 9.391 -7.957 1 95.88 58 ASP B N 1
ATOM 1278 C CA . ASP B 1 58 ? 14.953 10.836 -8.086 1 95.88 58 ASP B CA 1
ATOM 1279 C C . ASP B 1 58 ? 13.625 11.234 -8.734 1 95.88 58 ASP B C 1
ATOM 1281 O O . ASP B 1 58 ? 13.047 12.266 -8.391 1 95.88 58 ASP B O 1
ATOM 1285 N N . ASN B 1 59 ? 13.117 10.438 -9.617 1 96.75 59 ASN B N 1
ATOM 1286 C CA . ASN B 1 59 ? 11.836 10.703 -10.266 1 96.75 59 ASN B CA 1
ATOM 1287 C C . ASN B 1 59 ? 10.68 10.617 -9.273 1 96.75 59 ASN B C 1
ATOM 1289 O O . ASN B 1 59 ? 9.766 11.438 -9.312 1 96.75 59 ASN B O 1
ATOM 1293 N N . ILE B 1 60 ? 10.695 9.609 -8.43 1 96.5 60 ILE B N 1
ATOM 1294 C CA . ILE B 1 60 ? 9.656 9.477 -7.414 1 96.5 60 ILE B CA 1
ATOM 1295 C C . ILE B 1 60 ? 9.609 10.727 -6.547 1 96.5 60 ILE B C 1
ATOM 1297 O O . ILE B 1 60 ? 8.531 11.289 -6.312 1 96.5 60 ILE B O 1
ATOM 1301 N N . LEU B 1 61 ? 10.781 11.195 -6.109 1 95.5 61 LEU B N 1
ATOM 1302 C CA . LEU B 1 61 ? 10.867 12.352 -5.227 1 95.5 61 LEU B CA 1
ATOM 1303 C C . LEU B 1 61 ? 10.5 13.633 -5.977 1 95.5 61 LEU B C 1
ATOM 1305 O O . LEU B 1 61 ? 9.852 14.516 -5.418 1 95.5 61 LEU B O 1
ATOM 1309 N N . ARG B 1 62 ? 10.859 13.711 -7.234 1 95.69 62 ARG B N 1
ATOM 1310 C CA . ARG B 1 62 ? 10.523 14.867 -8.055 1 95.69 62 ARG B CA 1
ATOM 1311 C C . ARG B 1 62 ? 9.016 14.961 -8.289 1 95.69 62 ARG B C 1
ATOM 1313 O O . ARG B 1 62 ? 8.438 16.047 -8.242 1 95.69 62 ARG B O 1
ATOM 1320 N N . GLU B 1 63 ? 8.43 13.773 -8.578 1 95.44 63 GLU B N 1
ATOM 1321 C CA . GLU B 1 63 ? 6.977 13.734 -8.742 1 95.44 63 GLU B CA 1
ATOM 1322 C C . GLU B 1 63 ? 6.258 14.266 -7.512 1 95.44 63 GLU B C 1
ATOM 1324 O O . GLU B 1 63 ? 5.258 14.977 -7.633 1 95.44 63 GLU B O 1
ATOM 1329 N N . LEU B 1 64 ? 6.82 13.883 -6.402 1 93.31 64 LEU B N 1
ATOM 1330 C CA . LEU B 1 64 ? 6.258 14.414 -5.164 1 93.31 64 LEU B CA 1
ATOM 1331 C C . LEU B 1 64 ? 6.422 15.93 -5.094 1 93.31 64 LEU B C 1
ATOM 1333 O O . LEU B 1 64 ? 5.461 16.656 -4.82 1 93.31 64 LEU B O 1
ATOM 1337 N N . ASP B 1 65 ? 7.578 16.391 -5.414 1 91.62 65 ASP B N 1
ATOM 1338 C CA . ASP B 1 65 ? 7.883 17.812 -5.371 1 91.62 65 ASP B CA 1
ATOM 1339 C C . ASP B 1 65 ? 7.027 18.594 -6.371 1 91.62 65 ASP B C 1
ATOM 1341 O O . ASP B 1 65 ? 6.602 19.719 -6.09 1 91.62 65 ASP B O 1
ATOM 1345 N N . GLU B 1 66 ? 6.723 18.031 -7.438 1 93.19 66 GLU B N 1
ATOM 1346 C CA . GLU B 1 66 ? 6.043 18.719 -8.531 1 93.19 66 GLU B CA 1
ATOM 1347 C C . GLU B 1 66 ? 4.527 18.562 -8.414 1 93.19 66 GLU B C 1
ATOM 1349 O O . GLU B 1 66 ? 3.779 19.234 -9.133 1 93.19 66 GLU B O 1
ATOM 1354 N N . ASN B 1 67 ? 4.066 17.672 -7.547 1 88.12 67 ASN B N 1
ATOM 1355 C CA . ASN B 1 67 ? 2.629 17.516 -7.344 1 88.12 67 ASN B CA 1
ATOM 1356 C C . ASN B 1 67 ? 1.99 18.828 -6.895 1 88.12 67 ASN B C 1
ATOM 1358 O O . ASN B 1 67 ? 2.414 19.422 -5.906 1 88.12 67 ASN B O 1
ATOM 1362 N N . PRO B 1 68 ? 0.99 19.25 -7.59 1 85.5 68 PRO B N 1
ATOM 1363 C CA . PRO B 1 68 ? 0.418 20.562 -7.289 1 85.5 68 PRO B CA 1
ATOM 1364 C C . PRO B 1 68 ? -0.467 20.562 -6.043 1 85.5 68 PRO B C 1
ATOM 1366 O O . PRO B 1 68 ? -0.822 21.609 -5.523 1 85.5 68 PRO B O 1
ATOM 1369 N N . HIS B 1 69 ? -0.95 19.422 -5.594 1 82.81 69 HIS B N 1
ATOM 1370 C CA . HIS B 1 69 ? -1.791 19.312 -4.41 1 82.81 69 HIS B CA 1
ATOM 1371 C C . HIS B 1 69 ? -0.948 19.219 -3.143 1 82.81 69 HIS B C 1
ATOM 1373 O O . HIS B 1 69 ? -0.03 18.391 -3.062 1 82.81 69 HIS B O 1
ATOM 1379 N N . ASP B 1 70 ? -1.321 20.062 -2.238 1 86.56 70 ASP B N 1
ATOM 1380 C CA . ASP B 1 70 ? -0.527 20.125 -1.016 1 86.56 70 ASP B CA 1
ATOM 1381 C C . ASP B 1 70 ? -0.899 19.016 -0.049 1 86.56 70 ASP B C 1
ATOM 1383 O O . ASP B 1 70 ? -0.222 18.797 0.96 1 86.56 70 ASP B O 1
ATOM 1387 N N . CYS B 1 71 ? -2.012 18.344 -0.294 1 91.69 71 CYS B N 1
ATOM 1388 C CA . CYS B 1 71 ? -2.494 17.297 0.585 1 91.69 71 CYS B CA 1
ATOM 1389 C C . CYS B 1 71 ? -2.49 15.945 -0.127 1 91.69 71 CYS B C 1
ATOM 1391 O O . CYS B 1 71 ? -2.787 15.867 -1.32 1 91.69 71 CYS B O 1
ATOM 1393 N N . VAL B 1 72 ? -2.08 14.961 0.583 1 93.19 72 VAL B N 1
ATOM 1394 C CA . VAL B 1 72 ? -2.02 13.586 0.089 1 93.19 72 VAL B CA 1
ATOM 1395 C C . VAL B 1 72 ? -2.939 12.695 0.92 1 93.19 72 VAL B C 1
ATOM 1397 O O . VAL B 1 72 ? -2.916 12.75 2.152 1 93.19 72 VAL B O 1
ATOM 1400 N N . ASN B 1 73 ? -3.883 11.992 0.255 1 92.75 73 ASN B N 1
ATOM 1401 C CA . ASN B 1 73 ? -4.734 11.055 0.978 1 92.75 73 ASN B CA 1
ATOM 1402 C C . ASN B 1 73 ? -4.023 9.727 1.227 1 92.75 73 ASN B C 1
ATOM 1404 O O . ASN B 1 73 ? -2.861 9.562 0.848 1 92.75 73 ASN B O 1
ATOM 1408 N N . PHE B 1 74 ? -4.609 8.766 1.882 1 95.81 74 PHE B N 1
ATOM 1409 C CA . PHE B 1 74 ? -3.973 7.52 2.297 1 95.81 74 PHE B CA 1
ATOM 1410 C C . PHE B 1 74 ? -3.545 6.699 1.087 1 95.81 74 PHE B C 1
ATOM 1412 O O . PHE B 1 74 ? -2.455 6.125 1.074 1 95.81 74 PHE B O 1
ATOM 1419 N N . GLU B 1 75 ? -4.398 6.629 0.054 1 95.75 75 GLU B N 1
ATOM 1420 C CA . GLU B 1 75 ? -4.059 5.859 -1.14 1 95.75 75 GLU B CA 1
ATOM 1421 C C . GLU B 1 75 ? -2.781 6.383 -1.791 1 95.75 75 GLU B C 1
ATOM 1423 O O . GLU B 1 75 ? -1.915 5.605 -2.191 1 95.75 75 GLU B O 1
ATOM 1428 N N . GLU B 1 76 ? -2.648 7.699 -1.855 1 95.12 76 GLU B N 1
ATOM 1429 C CA . GLU B 1 76 ? -1.446 8.305 -2.418 1 95.12 76 GLU B CA 1
ATOM 1430 C C . GLU B 1 76 ? -0.229 8.039 -1.538 1 95.12 76 GLU B C 1
ATOM 1432 O O . GLU B 1 76 ? 0.857 7.75 -2.043 1 95.12 76 GLU B O 1
ATOM 1437 N N . PHE B 1 77 ? -0.455 8.18 -0.251 1 96.81 77 PHE B N 1
ATOM 1438 C CA . PHE B 1 77 ? 0.611 7.879 0.698 1 96.81 77 PHE B CA 1
ATOM 1439 C C . PHE B 1 77 ? 1.162 6.477 0.471 1 96.81 77 PHE B C 1
ATOM 1441 O O . PHE B 1 77 ? 2.367 6.301 0.286 1 96.81 77 PHE B O 1
ATOM 1448 N N . VAL B 1 78 ? 0.332 5.523 0.402 1 98.44 78 VAL B N 1
ATOM 1449 C CA . VAL B 1 78 ? 0.743 4.133 0.237 1 98.44 78 VAL B CA 1
ATOM 1450 C C . VAL B 1 78 ? 1.409 3.949 -1.125 1 98.44 78 VAL B C 1
ATOM 1452 O O . VAL B 1 78 ? 2.367 3.184 -1.257 1 98.44 78 VAL B O 1
ATOM 1455 N N . HIS B 1 79 ? 0.945 4.641 -2.113 1 96.94 79 HIS B N 1
ATOM 1456 C CA . HIS B 1 79 ? 1.521 4.559 -3.451 1 96.94 79 HIS B CA 1
ATOM 1457 C C . HIS B 1 79 ? 2.986 4.98 -3.447 1 96.94 79 HIS B C 1
ATOM 1459 O O . HIS B 1 79 ? 3.84 4.281 -3.994 1 96.94 79 HIS B O 1
ATOM 1465 N N . TYR B 1 80 ? 3.322 6.078 -2.84 1 97.06 80 TYR B N 1
ATOM 1466 C CA . TYR B 1 80 ? 4.695 6.562 -2.791 1 97.06 80 TYR B CA 1
ATOM 1467 C C . TYR B 1 80 ? 5.586 5.605 -2.006 1 97.06 80 TYR B C 1
ATOM 1469 O O . TYR B 1 80 ? 6.703 5.301 -2.428 1 97.06 80 TYR B O 1
ATOM 1477 N N . VAL B 1 81 ? 5.09 5.148 -0.87 1 98.25 81 VAL B N 1
ATOM 1478 C CA . VAL B 1 81 ? 5.852 4.234 -0.025 1 98.25 81 VAL B CA 1
ATOM 1479 C C . VAL B 1 81 ? 6.156 2.953 -0.797 1 98.25 81 VAL B C 1
ATOM 1481 O O . VAL B 1 81 ? 7.289 2.465 -0.777 1 98.25 81 VAL B O 1
ATOM 1484 N N . THR B 1 82 ? 5.176 2.438 -1.546 1 98.19 82 THR B N 1
ATOM 1485 C CA . THR B 1 82 ? 5.32 1.195 -2.297 1 98.19 82 THR B CA 1
ATOM 1486 C C . THR B 1 82 ? 6.348 1.359 -3.416 1 98.19 82 THR B C 1
ATOM 1488 O O . THR B 1 82 ? 7.172 0.473 -3.641 1 98.19 82 THR B O 1
ATOM 1491 N N . ARG B 1 83 ? 6.285 2.48 -4.094 1 96.62 83 ARG B N 1
ATOM 1492 C CA . ARG B 1 83 ? 7.223 2.729 -5.184 1 96.62 83 ARG B CA 1
ATOM 1493 C C . ARG B 1 83 ? 8.656 2.799 -4.672 1 96.62 83 ARG B C 1
ATOM 1495 O O . ARG B 1 83 ? 9.578 2.295 -5.316 1 96.62 83 ARG B O 1
ATOM 1502 N N . LEU B 1 84 ? 8.852 3.389 -3.553 1 96.69 84 LEU B N 1
ATOM 1503 C CA . LEU B 1 84 ? 10.195 3.443 -2.982 1 96.69 84 LEU B CA 1
ATOM 1504 C C . LEU B 1 84 ? 10.664 2.055 -2.553 1 96.69 84 LEU B C 1
ATOM 1506 O O . LEU B 1 84 ? 11.836 1.71 -2.717 1 96.69 84 LEU B O 1
ATOM 1510 N N . MET B 1 85 ? 9.734 1.333 -1.964 1 96.62 85 MET B N 1
ATOM 1511 C CA . MET B 1 85 ? 10.086 -0.035 -1.596 1 96.62 85 MET B CA 1
ATOM 1512 C C . MET B 1 85 ? 10.516 -0.834 -2.82 1 96.62 85 MET B C 1
ATOM 1514 O O . MET B 1 85 ? 11.492 -1.584 -2.766 1 96.62 85 MET B O 1
ATOM 1518 N N . MET B 1 86 ? 9.781 -0.684 -3.912 1 94.88 86 MET B N 1
ATOM 1519 C CA . MET B 1 86 ? 10.094 -1.4 -5.145 1 94.88 86 MET B CA 1
ATOM 1520 C C . MET B 1 86 ? 11.484 -1.031 -5.648 1 94.88 86 MET B C 1
ATOM 1522 O O . MET B 1 86 ? 12.195 -1.876 -6.191 1 94.88 86 MET B O 1
ATOM 1526 N N . CYS B 1 87 ? 11.867 0.211 -5.477 1 93.12 87 CYS B N 1
ATOM 1527 C CA . CYS B 1 87 ? 13.164 0.699 -5.926 1 93.12 87 CYS B CA 1
ATOM 1528 C C . CYS B 1 87 ? 14.281 0.217 -5.004 1 93.12 87 CYS B C 1
ATOM 1530 O O . CYS B 1 87 ? 15.383 -0.074 -5.457 1 93.12 87 CYS B O 1
ATOM 1532 N N . GLY B 1 88 ? 13.977 -0.008 -3.814 1 91.56 88 GLY B N 1
ATOM 1533 C CA . GLY B 1 88 ? 15.031 -0.219 -2.836 1 91.56 88 GLY B CA 1
ATOM 1534 C C . GLY B 1 88 ? 15.094 -1.648 -2.33 1 91.56 88 GLY B C 1
ATOM 1535 O O . GLY B 1 88 ? 16.031 -2.016 -1.613 1 91.56 88 GLY B O 1
ATOM 1536 N N . HIS B 1 89 ? 14.148 -2.4 -2.672 1 89.75 89 HIS B N 1
ATOM 1537 C CA . HIS B 1 89 ? 14.141 -3.758 -2.141 1 89.75 89 HIS B CA 1
ATOM 1538 C C . HIS B 1 89 ? 14.633 -4.758 -3.18 1 89.75 89 HIS B C 1
ATOM 1540 O O . HIS B 1 89 ? 14.039 -4.898 -4.25 1 89.75 89 HIS B O 1
ATOM 1546 N N . TYR B 1 90 ? 15.586 -5.582 -2.854 1 82.62 90 TYR B N 1
ATOM 1547 C CA . TYR B 1 90 ? 16.281 -6.469 -3.771 1 82.62 90 TYR B CA 1
ATOM 1548 C C . TYR B 1 90 ? 15.328 -7.469 -4.406 1 82.62 90 TYR B C 1
ATOM 1550 O O . TYR B 1 90 ? 15.422 -7.75 -5.605 1 82.62 90 TYR B O 1
ATOM 1558 N N . PHE B 1 91 ? 14.438 -7.934 -3.678 1 87.44 91 PHE B N 1
ATOM 1559 C CA . PHE B 1 91 ? 13.5 -8.938 -4.168 1 87.44 91 PHE B CA 1
ATOM 1560 C C . PHE B 1 91 ? 12.625 -8.359 -5.277 1 87.44 91 PHE B C 1
ATOM 1562 O O . PHE B 1 91 ? 12.227 -9.078 -6.191 1 87.44 91 PHE B O 1
ATOM 1569 N N . LEU B 1 92 ? 12.422 -7.078 -5.234 1 87.31 92 LEU B N 1
ATOM 1570 C CA . LEU B 1 92 ? 11.461 -6.465 -6.141 1 87.31 92 LEU B CA 1
ATOM 1571 C C . LEU B 1 92 ? 12.156 -5.883 -7.363 1 87.31 92 LEU B C 1
ATOM 1573 O O . LEU B 1 92 ? 11.5 -5.473 -8.32 1 87.31 92 LEU B O 1
ATOM 1577 N N . GLN B 1 93 ? 13.508 -5.727 -7.273 1 72.56 93 GLN B N 1
ATOM 1578 C CA . GLN B 1 93 ? 14.258 -5.184 -8.406 1 72.56 93 GLN B CA 1
ATOM 1579 C C . GLN B 1 93 ? 14.5 -6.254 -9.461 1 72.56 93 GLN B C 1
ATOM 1581 O O . GLN B 1 93 ? 14.617 -5.945 -10.648 1 72.56 93 GLN B O 1
ATOM 1586 N N . LYS B 1 94 ? 14.734 -7.613 -9.578 1 58.22 94 LYS B N 1
ATOM 1587 C CA . LYS B 1 94 ? 15.273 -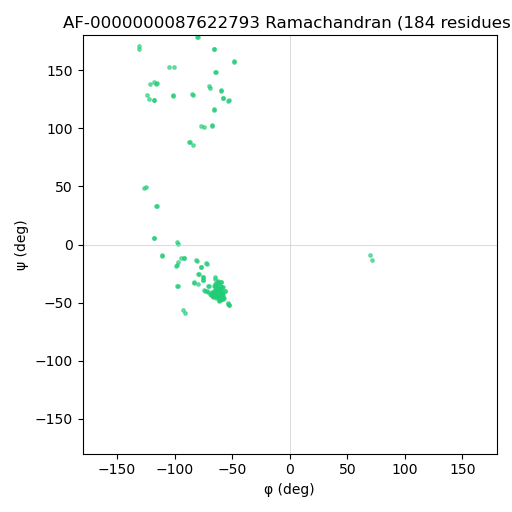8.477 -10.625 1 58.22 94 LYS B CA 1
ATOM 1588 C C . LYS B 1 94 ? 14.273 -8.656 -11.758 1 58.22 94 LYS B C 1
ATOM 1590 O O . LYS B 1 94 ? 13.062 -8.625 -11.539 1 58.22 94 LYS B O 1
#

Foldseek 3Di:
DPDDDPVRVVVVVLVVVLQVQFDDDPVATWHFLVVLLCCCCPVVVQLLVQQPPVVQSVVLSVCSVPDPDRIGHSVRSVVSVVSSCCRRPPVNPD/DPDDDPVRVVVVVLVVVLQVQFDDDPVATWHFLVVLLCCCCPVVVQLLVQQPPVVQSVVLSVCSVPDPDRIGHSVRSVVSVVSSCLRRPPVNPD

Radius of gyration: 16.23 Å; Cα contacts (8 Å, |Δi|>4): 240; chains: 2; bounding box: 43×38×33 Å

Organism: Neolamprologus brichardi (NCBI:txid32507)

Sequence (188 aa):
MGEMSKLEKAMEEVLDIFKQKVYTCTQSKTMRKKELDRTLREELDNWLQNCKDKTKRDNILRELDENPHDCVNFEEFVHYVTRLMMCGHYFLQKMGEMSKLEKAMEEVLDIFKQKVYTCTQSKTMRKKELDRTLREELDNWLQNCKDKTKRDNILRELDENPHDCVNFEEFVHYVTRLMMCGHYFLQK

Solvent-accessible surface area (backbone atoms only — not comparable to full-atom values): 10403 Å² total; per-residue (Å²): 129,74,84,75,33,74,63,44,49,27,52,48,49,48,48,52,58,49,60,75,54,50,35,81,74,77,80,32,71,15,24,42,44,69,58,51,52,49,45,50,60,67,46,36,38,68,28,64,71,48,26,77,52,53,66,59,54,51,46,56,55,45,52,59,69,65,46,86,61,60,57,36,41,65,70,55,50,51,50,55,55,48,52,44,43,40,49,21,32,72,84,61,43,119,130,75,83,74,33,74,62,43,50,27,52,47,50,49,49,51,58,48,62,75,53,51,35,81,75,77,84,38,73,14,25,40,44,69,58,51,52,48,45,51,59,68,44,37,38,68,28,65,72,48,28,76,53,55,66,60,55,51,46,56,54,45,51,59,70,66,44,85,60,58,56,35,41,64,69,55,50,51,50,55,55,46,54,44,42,40,48,22,34,72,83,61,58,97